Protein AF-A0A6V2Q3E6-F1 (afdb_monomer_lite)

pLDDT: mean 74.75, std 14.66, range [34.16, 95.88]

Foldseek 3Di:
DDDPPPPDPQDDPVLLCVLVCCLQVVLLVQLLVCQLPVVLVVLCVPPNDQLQVLQLVAQPPPVVCNSRDFLSVLSSVLSSLLCNQQPPVQVLCCVPPPDPVPDDLVVSLVSLLVRNQPPSVLVSQLSVLLSVLQSVVQSPPSGHHGDSVCSVVVLCVPPNPCSRDDPVSSVVVSVVCSVVRSVSSSCCVPPVVPPCVSSNSNSVVVCVVVVNDDPDD

Secondary structure (DSSP, 8-state):
---TT--PPPPPHHHHHHHHHHHHHHHHHHHHHHHHHHHHHHHHHHH-HHHHHHHHHHS-S-HHHHHH-TTHHHHHHHHHHHHHIIIIIHHHHHHHHS-GGG-SHHHHHHHHHHIIIIIIHHHHHHHHHHHHHHHHHHHGGG-----HHHHHHHHHHHHGGGGT--HHHHHHHHHHHHHHHHHHHHHHHHTS---HHHHHHHHHHHHHHTT-PPPP-

Sequence (217 aa):
MRRPDESAAPMSPSEQARAAGKVVLAPLLSGCIESSVSNRAEAQRFYGIDKLAAVEAKLGANPVARALGPGFAANASRNFIMASSSFVVTPVLYQRLYPQEKKDAQSLFWFGLGVNIFAGNAIAITQQALWGRALDYAAAGGGRPISYAAVVREGLAAEGSAAFITPTKWVARVLMNAPVQGTLPWFYNEVLPLGEGRVLGAARQISAALGGGPRAV

Radius of gyration: 20.46 Å; chains: 1; bounding box: 50×34×57 Å

Structure (mmCIF, N/CA/C/O backbone):
data_AF-A0A6V2Q3E6-F1
#
_entry.id   AF-A0A6V2Q3E6-F1
#
loop_
_atom_site.group_PDB
_atom_site.id
_atom_site.type_symbol
_atom_site.label_atom_id
_atom_site.label_alt_id
_atom_site.label_comp_id
_atom_site.label_asym_id
_atom_site.label_entity_id
_atom_site.label_seq_id
_atom_site.pdbx_PDB_ins_code
_atom_site.Cartn_x
_atom_site.Cartn_y
_atom_site.Cartn_z
_atom_site.occupancy
_atom_site.B_iso_or_equiv
_atom_site.auth_seq_id
_atom_site.auth_comp_id
_atom_site.auth_asym_id
_atom_site.auth_atom_id
_atom_site.pdbx_PDB_model_num
ATOM 1 N N . MET A 1 1 ? 19.408 -12.100 -24.777 1.00 38.38 1 MET A N 1
ATOM 2 C CA . MET A 1 1 ? 19.207 -10.746 -25.343 1.00 38.38 1 MET A CA 1
ATOM 3 C C . MET A 1 1 ? 18.603 -10.855 -26.741 1.00 38.38 1 MET A C 1
ATOM 5 O O . MET A 1 1 ? 19.296 -11.285 -27.653 1.00 38.38 1 MET A O 1
ATOM 9 N N . ARG A 1 2 ? 17.307 -10.549 -26.917 1.00 35.22 2 ARG A N 1
ATOM 10 C CA . ARG A 1 2 ? 16.690 -10.428 -28.256 1.00 35.22 2 ARG A CA 1
ATOM 11 C C . ARG A 1 2 ? 17.064 -9.074 -28.867 1.00 35.22 2 ARG A C 1
ATOM 13 O O . ARG A 1 2 ? 17.108 -8.085 -28.141 1.00 35.22 2 ARG A O 1
ATOM 20 N N . ARG A 1 3 ? 17.354 -9.047 -30.174 1.00 36.56 3 ARG A N 1
ATOM 21 C CA . ARG A 1 3 ? 17.703 -7.821 -30.914 1.00 36.56 3 ARG A CA 1
ATOM 22 C C . ARG A 1 3 ? 16.528 -6.821 -30.914 1.00 36.56 3 ARG A C 1
ATOM 24 O O . ARG A 1 3 ? 15.386 -7.276 -30.952 1.00 36.56 3 ARG A O 1
ATOM 31 N N . PRO A 1 4 ? 16.776 -5.496 -30.907 1.00 46.41 4 PRO A N 1
ATOM 32 C CA . PRO A 1 4 ? 15.728 -4.472 -30.805 1.00 46.41 4 PRO A CA 1
ATOM 33 C C . PRO A 1 4 ? 14.932 -4.203 -32.096 1.00 46.41 4 PRO A C 1
ATOM 35 O O . PRO A 1 4 ? 13.996 -3.409 -32.047 1.00 46.41 4 PRO A O 1
ATOM 38 N N . ASP A 1 5 ? 15.270 -4.847 -33.217 1.00 43.28 5 ASP A N 1
ATOM 39 C CA . ASP A 1 5 ? 14.808 -4.425 -34.553 1.00 43.28 5 ASP A CA 1
ATOM 40 C C . ASP A 1 5 ? 13.664 -5.257 -35.151 1.00 43.28 5 ASP A C 1
ATOM 42 O O . ASP A 1 5 ? 13.268 -5.028 -36.293 1.00 43.28 5 ASP A O 1
ATOM 46 N N . GLU A 1 6 ? 13.062 -6.183 -34.401 1.00 44.81 6 GLU A N 1
ATOM 47 C CA . GLU A 1 6 ? 11.726 -6.658 -34.776 1.00 44.81 6 GLU A CA 1
ATOM 48 C C . GLU A 1 6 ? 10.721 -5.578 -34.377 1.00 44.81 6 GLU A C 1
ATOM 50 O O . GLU A 1 6 ? 10.259 -5.510 -33.234 1.00 44.81 6 GLU A O 1
ATOM 55 N N . SER A 1 7 ? 10.416 -4.695 -35.330 1.00 46.81 7 SER A N 1
ATOM 56 C CA . SER A 1 7 ? 9.296 -3.766 -35.263 1.00 46.81 7 SER A CA 1
ATOM 57 C C . SER A 1 7 ? 8.011 -4.570 -35.071 1.00 46.81 7 SER A C 1
ATOM 59 O O . SER A 1 7 ? 7.361 -5.011 -36.016 1.00 46.81 7 SER A O 1
ATOM 61 N N . ALA A 1 8 ? 7.665 -4.816 -33.806 1.00 55.44 8 ALA A N 1
ATOM 62 C CA . ALA A 1 8 ? 6.407 -5.436 -33.441 1.00 55.44 8 ALA A CA 1
ATOM 63 C C . ALA A 1 8 ? 5.297 -4.675 -34.169 1.00 55.44 8 ALA A C 1
ATOM 65 O O . ALA A 1 8 ? 5.184 -3.454 -34.017 1.00 55.44 8 ALA A O 1
ATOM 66 N N . ALA A 1 9 ? 4.535 -5.394 -34.999 1.00 60.12 9 ALA A N 1
ATOM 67 C CA . ALA A 1 9 ? 3.431 -4.822 -35.749 1.00 60.12 9 ALA A CA 1
ATOM 68 C C . ALA A 1 9 ? 2.569 -3.963 -34.808 1.00 60.12 9 ALA A C 1
ATOM 70 O O . ALA A 1 9 ? 2.365 -4.348 -33.648 1.00 60.12 9 ALA A O 1
ATOM 71 N N . PRO A 1 10 ? 2.099 -2.786 -35.259 1.00 62.62 10 PRO A N 1
ATOM 72 C CA . PRO A 1 10 ? 1.313 -1.913 -34.411 1.00 62.62 10 PRO A CA 1
ATOM 73 C C . PRO A 1 10 ? 0.102 -2.685 -33.891 1.00 62.62 10 PRO A C 1
ATOM 75 O O . PRO A 1 10 ? -0.709 -3.182 -34.668 1.00 62.62 10 PRO A O 1
ATOM 78 N N . MET A 1 11 ? 0.014 -2.813 -32.566 1.00 67.19 11 MET A N 1
ATOM 79 C CA . MET A 1 11 ? -1.086 -3.521 -31.924 1.00 67.19 11 MET A CA 1
ATOM 80 C C . MET A 1 11 ? -2.430 -2.946 -32.370 1.00 67.19 11 MET A C 1
ATOM 82 O O . MET A 1 11 ? -2.624 -1.726 -32.401 1.00 67.19 11 MET A O 1
ATOM 86 N N . SER A 1 12 ? -3.371 -3.836 -32.651 1.00 80.56 12 SER A N 1
ATOM 87 C CA . SER A 1 12 ? -4.753 -3.477 -32.945 1.00 80.56 12 SER A CA 1
ATOM 88 C C . SER A 1 12 ? -5.397 -2.705 -31.778 1.00 80.56 12 SER A C 1
ATOM 90 O O . SER A 1 12 ? -5.003 -2.884 -30.620 1.00 80.56 12 SER A O 1
ATOM 92 N N . PRO A 1 13 ? -6.445 -1.895 -32.022 1.00 76.06 13 PRO A N 1
ATOM 93 C CA . PRO A 1 13 ? -7.194 -1.221 -30.955 1.00 76.06 13 PRO A CA 1
ATOM 94 C C . PRO A 1 13 ? -7.705 -2.178 -29.865 1.00 76.06 13 PRO A C 1
ATOM 96 O O . PRO A 1 13 ? -7.689 -1.848 -28.680 1.00 76.06 13 PRO A O 1
ATOM 99 N N . SER A 1 14 ? -8.089 -3.403 -30.240 1.00 74.56 14 SER A N 1
ATOM 100 C CA . SER A 1 14 ? -8.477 -4.461 -29.300 1.00 74.56 14 SER A CA 1
ATOM 101 C C . SER A 1 14 ? -7.320 -4.939 -28.421 1.00 74.56 14 SER A C 1
ATOM 103 O O . SER A 1 14 ? -7.509 -5.205 -27.234 1.00 74.56 14 SER A O 1
ATOM 105 N N . GLU A 1 15 ? -6.111 -5.037 -28.971 1.00 71.44 15 GLU A N 1
ATOM 106 C CA . GLU A 1 15 ? -4.916 -5.405 -28.207 1.00 71.44 15 GLU A CA 1
ATOM 107 C C . GLU A 1 15 ? -4.470 -4.272 -27.284 1.00 71.44 15 GLU A C 1
ATOM 109 O O . GLU A 1 15 ? -4.099 -4.537 -26.141 1.00 71.44 15 GLU A O 1
ATOM 114 N N . GLN A 1 16 ? -4.594 -3.018 -27.726 1.00 65.06 16 GLN A N 1
ATOM 115 C CA . GLN A 1 16 ? -4.351 -1.837 -26.897 1.00 65.06 16 GLN A CA 1
ATOM 116 C C . GLN A 1 16 ? -5.325 -1.776 -25.719 1.00 65.06 16 GLN A C 1
ATOM 118 O O . GLN A 1 16 ? -4.889 -1.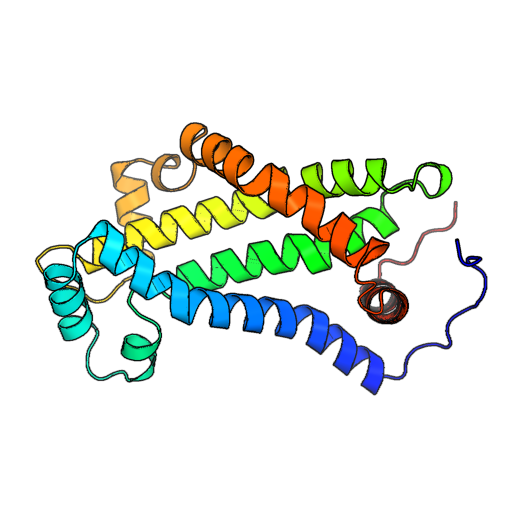661 -24.576 1.00 65.06 16 GLN A O 1
ATOM 123 N N . ALA A 1 17 ? -6.627 -1.939 -25.968 1.00 70.50 17 ALA A N 1
ATOM 124 C CA . ALA A 1 17 ? -7.640 -1.972 -24.916 1.00 70.50 17 ALA A CA 1
ATOM 125 C C . ALA A 1 17 ? -7.396 -3.128 -23.935 1.00 70.50 17 ALA A C 1
ATOM 127 O O . ALA A 1 17 ? -7.467 -2.946 -22.720 1.00 70.50 17 ALA A O 1
ATOM 128 N N . ARG A 1 18 ? -7.028 -4.314 -24.439 1.00 69.38 18 ARG A N 1
ATOM 129 C CA . ARG A 1 18 ? -6.700 -5.474 -23.600 1.00 69.38 18 ARG A CA 1
ATOM 130 C C . ARG A 1 18 ? -5.458 -5.231 -22.750 1.00 69.38 18 ARG A C 1
ATOM 132 O O . ARG A 1 18 ? -5.418 -5.657 -21.598 1.00 69.38 18 ARG A O 1
ATOM 139 N N . ALA A 1 19 ? -4.437 -4.590 -23.299 1.00 69.81 19 ALA A N 1
ATOM 140 C CA . ALA A 1 19 ? -3.200 -4.349 -22.581 1.00 69.81 19 ALA A CA 1
ATOM 141 C C . ALA A 1 19 ? -3.320 -3.188 -21.582 1.00 69.81 19 ALA A C 1
ATOM 143 O O . ALA A 1 19 ? -2.897 -3.349 -20.442 1.00 69.81 19 ALA A O 1
ATOM 144 N N . ALA A 1 20 ? -3.986 -2.088 -21.944 1.00 69.81 20 ALA A N 1
ATOM 145 C CA . ALA A 1 20 ? -4.365 -1.025 -21.011 1.00 69.81 20 ALA A CA 1
ATOM 146 C C . ALA A 1 20 ? -5.253 -1.574 -19.883 1.00 69.81 20 ALA A C 1
ATOM 148 O O . ALA A 1 20 ? -5.011 -1.315 -18.704 1.00 69.81 20 ALA A O 1
ATOM 149 N N . GLY A 1 21 ? -6.216 -2.428 -20.241 1.00 71.69 21 GLY A N 1
ATOM 150 C CA . GLY A 1 21 ? -7.043 -3.165 -19.296 1.00 71.69 21 GLY A CA 1
ATOM 151 C C . GLY A 1 21 ? -6.198 -3.995 -18.336 1.00 71.69 21 GLY A C 1
ATOM 152 O O . GLY A 1 21 ? -6.372 -3.874 -17.135 1.00 71.69 21 GLY A O 1
ATOM 153 N N . LYS A 1 22 ? -5.225 -4.776 -18.817 1.00 71.25 22 LYS A N 1
ATOM 154 C CA . LYS A 1 22 ? -4.318 -5.543 -17.942 1.00 71.25 22 LYS A CA 1
ATOM 155 C C . LYS A 1 22 ? -3.482 -4.653 -17.022 1.00 71.25 22 LYS A C 1
ATOM 157 O O . LYS A 1 22 ? -3.316 -4.999 -15.859 1.00 71.25 22 LYS A O 1
ATOM 162 N N . VAL A 1 23 ? -2.993 -3.521 -17.520 1.00 73.31 23 VAL A N 1
ATOM 163 C CA . VAL A 1 23 ? -2.172 -2.572 -16.753 1.00 73.31 23 VAL A CA 1
ATOM 164 C C . VAL A 1 23 ? -2.940 -1.967 -15.573 1.00 73.31 23 VAL A C 1
ATOM 166 O O . VAL A 1 23 ? -2.344 -1.730 -14.530 1.00 73.31 23 VAL A O 1
ATOM 169 N N . VAL A 1 24 ? -4.251 -1.754 -15.702 1.00 75.06 24 VAL A N 1
ATOM 170 C CA . VAL A 1 24 ? -5.082 -1.181 -14.627 1.00 75.06 24 VAL A CA 1
ATOM 171 C C . VAL A 1 24 ? -5.776 -2.265 -13.802 1.00 75.06 24 VAL A C 1
ATOM 173 O O . VAL A 1 24 ? -5.740 -2.242 -12.573 1.00 75.06 24 VAL A O 1
ATOM 176 N N . LEU A 1 25 ? -6.397 -3.238 -14.468 1.00 78.50 25 LEU A N 1
ATOM 177 C CA . LEU A 1 25 ? -7.202 -4.271 -13.826 1.00 78.50 25 LEU A CA 1
ATOM 178 C C . LEU A 1 25 ? -6.344 -5.271 -13.061 1.00 78.50 25 LEU A C 1
ATOM 180 O O . LEU A 1 25 ? -6.777 -5.706 -12.003 1.00 78.50 25 LEU A O 1
ATOM 184 N N . ALA A 1 26 ? -5.149 -5.641 -13.537 1.00 79.88 26 ALA A N 1
ATOM 185 C CA . ALA A 1 26 ? -4.344 -6.626 -12.814 1.00 79.88 26 ALA A CA 1
ATOM 186 C C . ALA A 1 26 ? -3.865 -6.091 -11.450 1.00 79.88 26 ALA A C 1
ATOM 188 O O . ALA A 1 26 ? -4.110 -6.774 -10.454 1.00 79.88 26 ALA A O 1
ATOM 189 N N . PRO A 1 27 ? -3.294 -4.871 -11.335 1.00 81.94 27 PRO A N 1
ATOM 190 C CA . PRO A 1 27 ? -2.978 -4.296 -10.027 1.00 81.94 27 PRO A CA 1
ATOM 191 C C . PRO A 1 27 ? -4.213 -4.075 -9.152 1.00 81.94 27 PRO A C 1
ATOM 193 O O . PRO A 1 27 ? -4.145 -4.290 -7.945 1.00 81.94 27 PRO A O 1
ATOM 196 N N . LEU A 1 28 ? -5.345 -3.672 -9.743 1.00 84.25 28 LEU A N 1
ATOM 197 C CA . LEU A 1 28 ? -6.589 -3.449 -9.002 1.00 84.25 28 LEU A CA 1
ATOM 198 C C . LEU A 1 28 ? -7.127 -4.750 -8.408 1.00 84.25 28 LEU A C 1
ATOM 200 O O . LEU A 1 28 ? -7.387 -4.818 -7.211 1.00 84.25 28 LEU A O 1
ATOM 204 N N . LEU A 1 29 ? -7.243 -5.795 -9.227 1.00 84.94 29 LEU A N 1
ATOM 205 C CA . LEU A 1 29 ? -7.705 -7.110 -8.794 1.00 84.94 29 LEU A CA 1
ATOM 206 C C . LEU A 1 29 ? -6.741 -7.723 -7.781 1.00 84.94 29 LEU A C 1
ATOM 208 O O . LEU A 1 29 ? -7.195 -8.224 -6.758 1.00 84.94 29 LEU A O 1
ATOM 212 N N . SER A 1 30 ? -5.429 -7.629 -8.019 1.00 83.56 30 SER A N 1
ATOM 213 C CA . SER A 1 30 ? -4.417 -8.078 -7.058 1.00 83.56 30 SER A CA 1
ATOM 214 C C . SER A 1 30 ? -4.582 -7.365 -5.718 1.00 83.56 30 SER A C 1
ATOM 216 O O . SER A 1 30 ? -4.646 -8.022 -4.681 1.00 83.56 30 SER A O 1
ATOM 218 N N . GLY A 1 31 ? -4.721 -6.035 -5.738 1.00 85.12 31 GLY A N 1
ATOM 219 C CA . GLY A 1 31 ? -4.924 -5.238 -4.535 1.00 85.12 31 GLY A CA 1
ATOM 220 C C . GLY A 1 31 ? -6.199 -5.623 -3.792 1.00 85.12 31 GLY A C 1
ATOM 221 O O . GLY A 1 31 ? -6.159 -5.851 -2.588 1.00 85.12 31 GLY A O 1
ATOM 222 N N . CYS A 1 32 ? -7.316 -5.779 -4.503 1.00 87.00 32 CYS A N 1
ATOM 223 C CA . CYS A 1 32 ? -8.589 -6.173 -3.905 1.00 87.00 32 CYS A CA 1
ATOM 224 C C . CYS A 1 32 ? -8.568 -7.596 -3.327 1.00 87.00 32 CYS A C 1
ATOM 226 O O . CYS A 1 32 ? -9.081 -7.799 -2.228 1.00 87.00 32 CYS A O 1
ATOM 228 N N . ILE A 1 33 ? -7.978 -8.570 -4.027 1.00 86.62 33 ILE A N 1
ATOM 229 C CA . ILE A 1 33 ? -7.886 -9.962 -3.557 1.00 86.62 33 ILE A CA 1
ATOM 230 C C . ILE A 1 33 ? -7.018 -10.024 -2.302 1.00 86.62 33 ILE A C 1
ATOM 232 O O . ILE A 1 33 ? -7.466 -10.531 -1.274 1.00 86.62 33 ILE A O 1
ATOM 236 N N . GLU A 1 34 ? -5.818 -9.446 -2.344 1.00 83.56 34 GLU A N 1
ATOM 237 C CA . GLU A 1 34 ? -4.925 -9.414 -1.186 1.00 83.56 34 GLU A CA 1
ATOM 238 C C . GLU A 1 34 ? -5.582 -8.698 -0.001 1.00 83.56 34 GLU A C 1
ATOM 240 O O . GLU A 1 34 ? -5.521 -9.173 1.135 1.00 83.56 34 GLU A O 1
ATOM 245 N N . SER A 1 35 ? -6.266 -7.578 -0.248 1.00 87.12 35 SER A N 1
ATOM 246 C CA . SER A 1 35 ? -6.963 -6.843 0.803 1.00 87.12 35 SER A CA 1
ATOM 247 C C . SER A 1 35 ? -8.176 -7.580 1.355 1.00 87.12 35 SER A C 1
ATOM 249 O O . SER A 1 35 ? -8.458 -7.422 2.535 1.00 87.12 35 SER A O 1
ATOM 251 N N . SER A 1 36 ? -8.862 -8.420 0.577 1.00 84.50 36 SER A N 1
ATOM 252 C CA . SER A 1 36 ? -9.998 -9.201 1.089 1.00 84.50 36 SER A CA 1
ATOM 253 C C . SER A 1 36 ? -9.575 -10.200 2.173 1.00 84.50 36 SER A C 1
ATOM 255 O O . SER A 1 36 ? -10.311 -10.425 3.130 1.00 84.50 36 SER A O 1
ATOM 257 N N . VAL A 1 37 ? -8.355 -10.735 2.066 1.00 80.69 37 VAL A N 1
ATOM 258 C CA . VAL A 1 37 ? -7.792 -11.691 3.029 1.00 80.69 37 VAL A CA 1
ATOM 259 C C . VAL A 1 37 ? -7.056 -10.966 4.159 1.00 80.69 37 VAL A C 1
ATOM 261 O O . VAL A 1 37 ? -7.323 -11.199 5.338 1.00 80.69 37 VAL A O 1
ATOM 264 N N . SER A 1 38 ? -6.139 -10.058 3.812 1.00 82.56 38 SER A N 1
ATOM 265 C CA . SER A 1 38 ? -5.252 -9.402 4.785 1.00 82.56 38 SER A CA 1
ATOM 266 C C . SER A 1 38 ? -5.978 -8.425 5.705 1.00 82.56 38 SER A C 1
ATOM 268 O O . SER A 1 38 ? -5.595 -8.287 6.864 1.00 82.56 38 SER A O 1
ATOM 270 N N . ASN A 1 39 ? -7.037 -7.762 5.226 1.00 84.00 39 ASN A N 1
ATOM 271 C CA . ASN A 1 39 ? -7.683 -6.691 5.979 1.00 84.00 39 ASN A CA 1
ATOM 272 C C . ASN A 1 39 ? -8.320 -7.199 7.278 1.00 84.00 39 ASN A C 1
ATOM 274 O O . ASN A 1 39 ? -8.103 -6.640 8.353 1.00 84.00 39 ASN A O 1
ATOM 278 N N . ARG A 1 40 ? -9.070 -8.300 7.184 1.00 83.06 40 ARG A N 1
ATOM 279 C CA . ARG A 1 40 ? -9.715 -8.919 8.343 1.00 83.06 40 ARG A CA 1
ATOM 280 C C . ARG A 1 40 ? -8.697 -9.563 9.281 1.00 83.06 40 ARG A C 1
ATOM 282 O O . ARG A 1 40 ? -8.804 -9.389 10.491 1.00 83.06 40 ARG A O 1
ATOM 289 N N . ALA A 1 41 ? -7.699 -10.252 8.725 1.00 84.31 41 ALA A N 1
ATOM 290 C CA . ALA A 1 41 ? -6.638 -10.885 9.503 1.00 84.31 41 ALA A CA 1
ATOM 291 C C . ALA A 1 41 ? -5.852 -9.860 10.339 1.00 84.31 41 ALA A C 1
ATOM 293 O O . ALA A 1 41 ? -5.606 -10.082 11.523 1.00 84.31 41 ALA A O 1
ATOM 294 N N . GLU A 1 42 ? -5.510 -8.710 9.758 1.00 82.88 42 GLU A N 1
ATOM 295 C CA . GLU A 1 42 ? -4.803 -7.640 10.466 1.00 82.88 42 GLU A CA 1
ATOM 296 C C . GLU A 1 42 ? -5.691 -6.958 11.510 1.00 82.88 42 GLU A C 1
ATOM 298 O O . GLU A 1 42 ? -5.259 -6.773 12.647 1.00 82.88 42 GLU A O 1
ATOM 303 N N . ALA A 1 43 ? -6.956 -6.666 11.189 1.00 83.75 43 ALA A N 1
ATOM 304 C CA . ALA A 1 43 ? -7.888 -6.120 12.174 1.00 83.75 43 ALA A CA 1
ATOM 305 C C . ALA A 1 43 ? -8.069 -7.071 13.375 1.00 83.75 43 ALA A C 1
ATOM 307 O O . ALA A 1 43 ? -8.039 -6.636 14.527 1.00 83.75 43 ALA A O 1
ATOM 308 N N . GLN A 1 44 ? -8.167 -8.381 13.131 1.00 87.06 44 GLN A N 1
ATOM 309 C CA . GLN A 1 44 ? -8.225 -9.383 14.195 1.00 87.06 44 GLN A CA 1
ATOM 310 C C . GLN A 1 44 ? -6.929 -9.421 15.012 1.00 87.06 44 GLN A C 1
ATOM 312 O O . GLN A 1 44 ? -6.985 -9.481 16.238 1.00 87.06 44 GLN A O 1
ATOM 317 N N . ARG A 1 45 ? -5.764 -9.362 14.357 1.00 86.38 45 ARG A N 1
ATOM 318 C CA . ARG A 1 45 ? -4.457 -9.379 15.027 1.00 86.38 45 ARG A CA 1
ATOM 319 C C . ARG A 1 45 ? -4.263 -8.178 15.955 1.00 86.38 45 ARG A C 1
ATOM 321 O O . ARG A 1 45 ? -3.684 -8.337 17.024 1.00 86.38 45 ARG A O 1
ATOM 328 N N . PHE A 1 46 ? -4.718 -6.991 15.551 1.00 85.81 46 PHE A N 1
ATOM 329 C CA . PHE A 1 46 ? -4.526 -5.758 16.319 1.00 85.81 46 PHE A CA 1
ATOM 330 C C . PHE A 1 46 ? -5.549 -5.557 17.439 1.00 85.81 46 PHE A C 1
ATOM 332 O O . PHE A 1 46 ? -5.175 -5.127 18.529 1.00 85.81 46 PHE A O 1
ATOM 339 N N . TYR A 1 47 ? -6.829 -5.841 17.189 1.00 86.56 47 TYR A N 1
ATOM 340 C CA . TYR A 1 47 ? -7.896 -5.528 18.149 1.00 86.56 47 TYR A CA 1
ATOM 341 C C . TYR A 1 47 ? -8.425 -6.754 18.899 1.00 86.56 47 TYR A C 1
ATOM 343 O O . TYR A 1 47 ? -9.113 -6.593 19.908 1.00 86.56 47 TYR A O 1
ATOM 351 N N . GLY A 1 48 ? -8.098 -7.962 18.442 1.00 88.56 48 GLY A N 1
ATOM 352 C CA . GLY A 1 48 ? -8.694 -9.200 18.929 1.00 88.56 48 GLY A CA 1
ATOM 353 C C . GLY A 1 48 ? -10.058 -9.481 18.296 1.00 88.56 48 GLY A C 1
ATOM 354 O O . GLY A 1 48 ? -10.679 -8.621 17.663 1.00 88.56 48 GLY A O 1
ATOM 355 N N . ILE A 1 49 ? -10.527 -10.717 18.470 1.00 88.25 49 ILE A N 1
ATOM 356 C CA . ILE A 1 49 ? -11.754 -11.210 17.834 1.00 88.25 49 ILE A CA 1
ATOM 357 C C . ILE A 1 49 ? -13.010 -10.487 18.345 1.00 88.25 49 ILE A C 1
ATOM 359 O O . ILE A 1 49 ? -13.870 -10.130 17.543 1.00 88.25 49 ILE A O 1
ATOM 363 N N . ASP A 1 50 ? -13.072 -10.174 19.643 1.00 87.81 50 ASP A N 1
ATOM 364 C CA . ASP A 1 50 ? -14.253 -9.562 20.268 1.00 87.81 50 ASP A CA 1
ATOM 365 C C . ASP A 1 50 ? -14.477 -8.123 19.795 1.00 87.81 50 ASP A C 1
ATOM 367 O O . ASP A 1 50 ? -15.588 -7.735 19.426 1.00 87.81 50 ASP A O 1
ATOM 371 N N . LYS A 1 51 ? -13.406 -7.319 19.743 1.00 85.50 51 LYS A N 1
ATOM 372 C CA . LYS A 1 51 ? -13.492 -5.943 19.235 1.00 85.50 51 LYS A CA 1
ATOM 373 C C . LYS A 1 51 ? -13.788 -5.919 17.742 1.00 85.50 51 LYS A C 1
ATOM 375 O O . LYS A 1 51 ? -14.581 -5.088 17.307 1.00 85.50 51 LYS A O 1
ATOM 380 N N . LEU A 1 52 ? -13.191 -6.823 16.963 1.00 86.25 52 LEU A N 1
ATOM 381 C CA . LEU A 1 52 ? -13.501 -6.930 15.540 1.00 86.25 52 LEU A CA 1
ATOM 382 C C . LEU A 1 52 ? -14.977 -7.286 15.323 1.00 86.25 52 LEU A C 1
ATOM 384 O O . LEU A 1 52 ? -15.628 -6.649 14.502 1.00 86.25 52 LEU A O 1
ATOM 388 N N . ALA A 1 53 ? -15.527 -8.228 16.092 1.00 85.88 53 ALA A N 1
ATOM 389 C CA . ALA A 1 53 ? -16.942 -8.579 16.019 1.00 85.88 53 ALA A CA 1
ATOM 390 C C . ALA A 1 53 ? -17.851 -7.376 16.336 1.00 85.88 53 ALA A C 1
ATOM 392 O O . ALA A 1 53 ? -18.843 -7.151 15.642 1.00 85.88 53 ALA A O 1
ATOM 393 N N . ALA A 1 54 ? -17.486 -6.559 17.330 1.00 85.06 54 ALA A N 1
ATOM 394 C CA . ALA A 1 54 ? -18.215 -5.337 17.666 1.00 85.06 54 ALA A CA 1
ATOM 395 C C . ALA A 1 54 ? -18.174 -4.298 16.526 1.00 85.06 54 ALA A C 1
ATOM 397 O O . ALA A 1 54 ? -19.202 -3.716 16.172 1.00 85.06 54 ALA A O 1
ATOM 398 N N . VAL A 1 55 ? -17.013 -4.121 15.885 1.00 84.31 55 VAL A N 1
ATOM 399 C CA . VAL A 1 55 ? -16.862 -3.274 14.689 1.00 84.31 55 VAL A CA 1
ATOM 400 C C . VAL A 1 55 ? -17.704 -3.810 13.528 1.00 84.31 55 VAL A C 1
ATOM 402 O O . VAL A 1 55 ? -18.462 -3.058 12.916 1.00 84.31 55 VAL A O 1
ATOM 405 N N . GLU A 1 56 ? -17.625 -5.109 13.240 1.00 84.50 56 GLU A N 1
ATOM 406 C CA . GLU A 1 56 ? -18.365 -5.759 12.153 1.00 84.50 56 GLU A CA 1
ATOM 407 C C . GLU A 1 56 ? -19.883 -5.676 12.345 1.00 84.50 56 GLU A C 1
ATOM 409 O O . GLU A 1 56 ? -20.609 -5.467 11.374 1.00 84.50 56 GLU A O 1
ATOM 414 N N . ALA A 1 57 ? -20.372 -5.768 13.585 1.00 83.25 57 ALA A N 1
ATOM 415 C CA . ALA A 1 57 ? -21.786 -5.579 13.903 1.00 83.25 57 ALA A CA 1
ATOM 416 C C . ALA A 1 57 ? -22.277 -4.153 13.582 1.00 83.25 57 ALA A C 1
ATOM 418 O O . ALA A 1 57 ? -23.443 -3.958 13.237 1.00 83.25 57 ALA A O 1
ATOM 419 N N . LYS A 1 58 ? -21.390 -3.153 13.666 1.00 80.38 58 LYS A N 1
ATOM 420 C CA . LYS A 1 58 ? -21.699 -1.729 13.447 1.00 80.38 58 LYS A CA 1
ATOM 421 C C . LYS A 1 58 ? -21.509 -1.269 12.000 1.00 80.38 58 LYS A C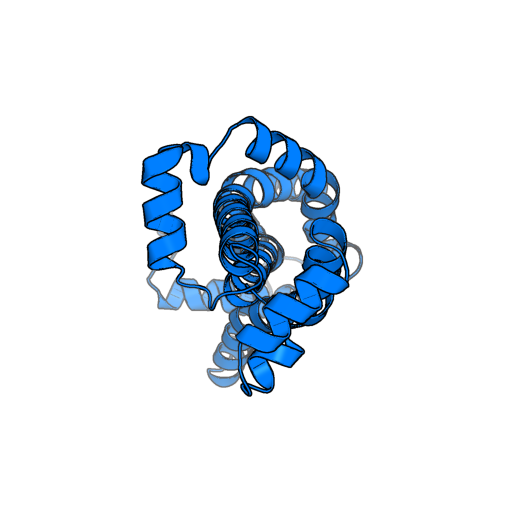 1
ATOM 423 O O . LYS A 1 58 ? -22.079 -0.250 11.622 1.00 80.38 58 LYS A O 1
ATOM 428 N N . LEU A 1 59 ? -20.773 -2.021 11.177 1.00 71.75 59 LEU A N 1
ATOM 429 C CA . LEU A 1 59 ? -20.651 -1.786 9.727 1.00 71.75 59 LEU A CA 1
ATOM 430 C C . LEU A 1 59 ? -21.963 -2.036 8.955 1.00 71.75 59 LEU A C 1
ATOM 432 O O . LEU A 1 59 ? -22.066 -1.692 7.776 1.00 71.75 59 LEU A O 1
ATOM 436 N N . GLY A 1 60 ? -22.980 -2.584 9.623 1.00 63.16 60 GLY A N 1
ATOM 437 C CA . GLY A 1 60 ? -24.319 -2.779 9.079 1.00 63.16 60 GLY A CA 1
ATOM 438 C C . GLY A 1 60 ? -24.446 -4.007 8.174 1.00 63.16 60 GLY A C 1
ATOM 439 O O . GLY A 1 60 ? -23.530 -4.815 8.021 1.00 63.16 60 GLY A O 1
ATOM 440 N N . ALA A 1 61 ? -25.620 -4.153 7.558 1.00 55.09 61 ALA A N 1
ATOM 441 C CA . ALA A 1 61 ? -25.984 -5.303 6.729 1.00 55.09 61 ALA A CA 1
ATOM 442 C C . ALA A 1 61 ? -25.335 -5.317 5.331 1.00 55.09 61 ALA A C 1
ATOM 444 O O . ALA A 1 61 ? -25.721 -6.146 4.515 1.00 55.09 61 ALA A O 1
ATOM 445 N N . ASN A 1 62 ? -24.377 -4.429 5.029 1.00 70.06 62 ASN A N 1
ATOM 446 C CA . ASN A 1 62 ? -23.712 -4.409 3.726 1.00 70.06 62 ASN A CA 1
ATOM 447 C C . ASN A 1 62 ? -22.851 -5.683 3.571 1.00 70.06 62 ASN A C 1
ATOM 449 O O . ASN A 1 62 ? -21.790 -5.776 4.199 1.00 70.06 62 ASN A O 1
ATOM 453 N N . PRO A 1 63 ? -23.265 -6.664 2.742 1.00 71.06 63 PRO A N 1
ATOM 454 C CA . PRO A 1 63 ? -22.586 -7.956 2.652 1.00 71.06 63 PRO A CA 1
ATOM 455 C C . PRO A 1 63 ? -21.154 -7.806 2.136 1.00 71.06 63 PRO A C 1
ATOM 457 O O . PRO A 1 63 ? -20.261 -8.538 2.552 1.00 71.06 63 PRO A O 1
ATOM 460 N N . VAL A 1 64 ? -20.923 -6.801 1.286 1.00 71.38 64 VAL A N 1
ATOM 461 C CA . VAL A 1 64 ? -19.607 -6.475 0.734 1.00 71.38 64 VAL A CA 1
ATOM 462 C C . VAL A 1 64 ? -18.692 -5.930 1.828 1.00 71.38 64 VAL A C 1
ATOM 464 O O . VAL A 1 64 ? -17.560 -6.381 1.961 1.00 71.38 64 VAL A O 1
ATOM 467 N N . ALA A 1 65 ? -19.183 -5.022 2.676 1.00 70.12 65 ALA A N 1
ATOM 468 C CA . ALA A 1 65 ? -18.394 -4.496 3.791 1.00 70.12 65 ALA A CA 1
ATOM 469 C C . ALA A 1 65 ? -18.046 -5.582 4.827 1.00 70.12 65 ALA A C 1
ATOM 471 O O . ALA A 1 65 ? -16.949 -5.567 5.380 1.00 70.12 65 ALA A O 1
ATOM 472 N N . ARG A 1 66 ? -18.941 -6.556 5.055 1.00 72.75 66 ARG A N 1
ATOM 473 C CA . ARG A 1 66 ? -18.671 -7.704 5.943 1.00 72.75 66 ARG A CA 1
ATOM 474 C C . ARG A 1 66 ? -17.684 -8.702 5.338 1.00 72.75 66 ARG A C 1
ATOM 476 O O . ARG A 1 66 ? -16.855 -9.236 6.065 1.00 72.75 66 ARG A O 1
ATOM 483 N N . ALA A 1 67 ? -17.757 -8.946 4.030 1.00 77.69 67 ALA A N 1
ATOM 484 C CA . ALA A 1 67 ? -16.831 -9.842 3.340 1.00 77.69 67 ALA A CA 1
ATOM 485 C C . ALA A 1 67 ? -15.411 -9.262 3.266 1.00 77.69 67 ALA A C 1
ATOM 487 O O . ALA A 1 67 ? -14.436 -9.991 3.409 1.00 77.69 67 ALA A O 1
ATOM 488 N N . LEU A 1 68 ? -15.300 -7.949 3.060 1.00 82.69 68 LEU A N 1
ATOM 489 C CA . LEU A 1 68 ? -14.024 -7.268 2.848 1.00 82.69 68 LEU A CA 1
ATOM 490 C C . LEU A 1 68 ? -13.403 -6.705 4.138 1.00 82.69 68 LEU A C 1
ATOM 492 O O . LEU A 1 68 ? -12.210 -6.399 4.167 1.00 82.69 68 LEU A O 1
ATOM 496 N N . GLY A 1 69 ? -14.192 -6.580 5.207 1.00 79.12 69 GLY A N 1
ATOM 497 C CA . GLY A 1 69 ? -13.770 -6.078 6.514 1.00 79.12 69 GLY A CA 1
ATOM 498 C C . GLY A 1 69 ? -13.669 -4.543 6.612 1.00 79.12 69 GLY A C 1
ATOM 499 O O . GLY A 1 69 ? -13.731 -3.827 5.604 1.00 79.12 69 GLY A O 1
ATOM 500 N N . PRO A 1 70 ? -13.491 -4.003 7.834 1.00 82.94 70 PRO A N 1
ATOM 501 C CA . PRO A 1 70 ? -13.366 -2.563 8.071 1.00 82.94 70 PRO A CA 1
ATOM 502 C C . PRO A 1 70 ? -12.136 -1.982 7.372 1.00 82.94 70 PRO A C 1
ATOM 504 O O . PRO A 1 70 ? -11.069 -2.577 7.389 1.00 82.94 70 PRO A O 1
ATOM 507 N N . GLY A 1 71 ? -12.250 -0.800 6.770 1.00 83.94 71 GLY A N 1
ATOM 508 C CA . GLY A 1 71 ? -11.090 -0.092 6.216 1.00 83.94 71 GLY A CA 1
ATOM 509 C C . GLY A 1 71 ? -10.545 -0.660 4.900 1.00 83.94 71 GLY A C 1
ATOM 510 O O . GLY A 1 71 ? -9.493 -0.201 4.450 1.00 83.94 71 GLY A O 1
ATOM 511 N N . PHE A 1 72 ? -11.269 -1.590 4.259 1.00 88.31 72 PHE A N 1
ATOM 512 C CA . PHE A 1 72 ? -10.859 -2.253 3.016 1.00 88.31 72 PHE A CA 1
ATOM 513 C C . PHE A 1 72 ? -10.383 -1.279 1.939 1.00 88.31 72 PHE A C 1
ATOM 515 O O . PHE A 1 72 ? -9.366 -1.536 1.311 1.00 88.31 72 PHE A O 1
ATOM 522 N N . ALA A 1 73 ? -11.073 -0.153 1.740 1.00 87.12 73 ALA A N 1
ATOM 523 C CA . ALA A 1 73 ? -10.735 0.793 0.678 1.00 87.12 73 ALA A CA 1
ATOM 524 C C . ALA A 1 73 ? -9.303 1.345 0.808 1.00 87.12 73 ALA A C 1
ATOM 526 O O . ALA A 1 73 ? -8.594 1.428 -0.190 1.00 87.12 73 ALA A O 1
ATOM 527 N N . ALA A 1 74 ? -8.861 1.666 2.028 1.00 87.50 74 ALA A N 1
ATOM 528 C CA . ALA A 1 74 ? -7.505 2.161 2.276 1.00 87.50 74 ALA A CA 1
ATOM 529 C C . ALA A 1 74 ? -6.440 1.052 2.189 1.00 87.50 74 ALA A C 1
ATOM 531 O O . ALA A 1 74 ? -5.314 1.303 1.764 1.00 87.50 74 ALA A O 1
ATOM 532 N N . ASN A 1 75 ? -6.787 -0.188 2.549 1.00 89.50 75 ASN A N 1
ATOM 533 C CA . ASN A 1 75 ? -5.885 -1.323 2.343 1.00 89.50 75 ASN A CA 1
ATOM 534 C C . ASN A 1 75 ? -5.752 -1.667 0.845 1.00 89.50 75 ASN A C 1
ATOM 536 O O . ASN A 1 75 ? -4.649 -1.839 0.330 1.00 89.50 75 ASN A O 1
ATOM 540 N N . ALA A 1 76 ? -6.873 -1.693 0.122 1.00 89.88 76 ALA A N 1
ATOM 541 C CA . ALA A 1 76 ? -6.916 -1.984 -1.306 1.00 89.88 76 ALA A CA 1
ATOM 542 C C . ALA A 1 76 ? -6.204 -0.901 -2.119 1.00 89.88 76 ALA A C 1
ATOM 544 O O . ALA A 1 76 ? -5.457 -1.231 -3.036 1.00 89.88 76 ALA A O 1
ATOM 545 N N . SER A 1 77 ? -6.364 0.380 -1.760 1.00 89.62 77 SER A N 1
ATOM 546 C CA . SER A 1 77 ? -5.631 1.479 -2.400 1.00 89.62 77 SER A CA 1
ATOM 547 C C . SER A 1 77 ? -4.123 1.349 -2.184 1.00 89.62 77 SER A C 1
ATOM 549 O O . SER A 1 77 ? -3.357 1.494 -3.137 1.00 89.62 77 SER A O 1
ATOM 551 N N . ARG A 1 78 ? -3.681 1.012 -0.964 1.00 88.56 78 ARG A N 1
ATOM 552 C CA . ARG A 1 78 ? -2.273 0.731 -0.664 1.00 88.56 78 ARG A CA 1
ATOM 553 C C . ARG A 1 78 ? -1.741 -0.395 -1.551 1.00 88.56 78 ARG A C 1
ATOM 555 O O . ARG A 1 78 ? -0.728 -0.199 -2.220 1.00 88.56 78 ARG A O 1
ATOM 562 N N . ASN A 1 79 ? -2.405 -1.549 -1.575 1.00 88.19 79 ASN A N 1
ATOM 563 C CA . ASN A 1 79 ? -1.937 -2.705 -2.341 1.00 88.19 79 ASN A CA 1
ATOM 564 C C . ASN A 1 79 ? -1.985 -2.443 -3.854 1.00 88.19 79 ASN A C 1
ATOM 566 O O . ASN A 1 79 ? -1.062 -2.822 -4.572 1.00 88.19 79 ASN A O 1
ATOM 570 N N . PHE A 1 80 ? -2.989 -1.707 -4.337 1.00 89.44 80 PHE A N 1
ATOM 571 C CA . PHE A 1 80 ? -3.050 -1.238 -5.720 1.00 89.44 80 PHE A CA 1
ATOM 572 C C . PHE A 1 80 ? -1.846 -0.366 -6.087 1.00 89.44 80 PHE A C 1
ATOM 574 O O . PHE A 1 80 ? -1.232 -0.584 -7.130 1.00 89.44 80 PHE A O 1
ATOM 581 N N . ILE A 1 81 ? -1.484 0.602 -5.239 1.00 87.94 81 ILE A N 1
ATOM 582 C CA . ILE A 1 81 ? -0.332 1.487 -5.466 1.00 87.94 81 ILE A CA 1
ATOM 583 C C . ILE A 1 81 ? 0.962 0.676 -5.505 1.00 87.94 81 ILE A C 1
ATOM 585 O O . ILE A 1 81 ? 1.776 0.877 -6.400 1.00 87.94 81 ILE A O 1
ATOM 589 N N . MET A 1 82 ? 1.118 -0.275 -4.586 1.00 83.06 82 MET A N 1
ATOM 590 C CA . MET A 1 82 ? 2.288 -1.153 -4.498 1.00 83.06 82 MET A CA 1
ATOM 591 C C . MET A 1 82 ? 2.428 -2.066 -5.720 1.00 83.06 82 MET A C 1
ATOM 593 O O . MET A 1 82 ? 3.515 -2.200 -6.287 1.00 83.06 82 MET A O 1
ATOM 597 N N . ALA A 1 83 ? 1.325 -2.679 -6.153 1.00 82.88 83 ALA A N 1
ATOM 598 C CA . ALA A 1 83 ? 1.294 -3.510 -7.347 1.00 82.88 83 ALA A CA 1
ATOM 599 C C . ALA A 1 83 ? 1.545 -2.666 -8.607 1.00 82.88 83 ALA A C 1
ATOM 601 O O . ALA A 1 83 ? 2.341 -3.047 -9.462 1.00 82.88 83 ALA A O 1
ATOM 602 N N . SER A 1 84 ? 0.932 -1.484 -8.697 1.00 84.31 84 SER A N 1
ATOM 603 C CA . SER A 1 84 ? 1.112 -0.567 -9.826 1.00 84.31 84 SER A CA 1
ATOM 604 C C . SER A 1 84 ? 2.545 -0.052 -9.911 1.00 84.31 84 SER A C 1
ATOM 606 O O . SER A 1 84 ? 3.125 -0.042 -10.996 1.00 84.31 84 SER A O 1
ATOM 608 N N . SER A 1 85 ? 3.154 0.335 -8.787 1.00 82.81 85 SER A N 1
ATOM 609 C CA . SER A 1 85 ? 4.544 0.788 -8.785 1.00 82.81 85 SER A CA 1
ATOM 610 C C . SER A 1 85 ? 5.473 -0.332 -9.249 1.00 82.81 85 SER A C 1
ATOM 612 O O . SER A 1 85 ? 6.296 -0.112 -10.135 1.00 82.81 85 SER A O 1
ATOM 614 N N . SER A 1 86 ? 5.268 -1.545 -8.727 1.00 77.38 86 SER A N 1
ATOM 615 C CA . SER A 1 86 ? 6.162 -2.687 -8.949 1.00 77.38 86 SER A CA 1
ATOM 616 C C . SER A 1 86 ? 6.056 -3.288 -10.345 1.00 77.38 86 SER A C 1
ATOM 618 O O . SER A 1 86 ? 7.081 -3.604 -10.944 1.00 77.38 86 SER A O 1
ATOM 620 N N . PHE A 1 87 ? 4.838 -3.432 -10.870 1.00 76.75 87 PHE A N 1
ATOM 621 C CA . PHE A 1 87 ? 4.585 -4.169 -12.112 1.00 76.75 87 PHE A CA 1
ATOM 622 C C . PHE A 1 87 ? 4.311 -3.284 -13.323 1.00 76.75 87 PHE A C 1
ATOM 624 O O . PHE A 1 87 ? 4.374 -3.766 -14.451 1.00 76.75 87 PHE A O 1
ATOM 631 N N . VAL A 1 88 ? 4.015 -2.000 -13.116 1.00 79.25 88 VAL A N 1
ATOM 632 C CA . VAL A 1 88 ? 3.709 -1.074 -14.212 1.00 79.25 88 VAL A CA 1
ATOM 633 C C . VAL A 1 88 ? 4.729 0.049 -14.255 1.00 79.25 88 VAL A C 1
ATOM 635 O O . VAL A 1 88 ? 5.474 0.167 -15.224 1.00 79.25 88 VAL A O 1
ATOM 638 N N . VAL A 1 89 ? 4.784 0.875 -13.210 1.00 81.69 89 VAL A N 1
ATOM 639 C CA . VAL A 1 89 ? 5.562 2.120 -13.234 1.00 81.69 89 VAL A CA 1
ATOM 640 C C . VAL A 1 89 ? 7.053 1.823 -13.332 1.00 81.69 89 VAL A C 1
ATOM 642 O O . VAL A 1 89 ? 7.712 2.337 -14.230 1.00 81.69 89 VAL A O 1
ATOM 645 N N . THR A 1 90 ? 7.582 0.966 -12.461 1.00 80.00 90 THR A N 1
ATOM 646 C CA . THR A 1 90 ? 9.008 0.633 -12.422 1.00 80.00 90 THR A CA 1
ATOM 647 C C . THR A 1 90 ? 9.513 0.061 -13.748 1.00 80.00 90 THR A C 1
ATOM 649 O O . THR A 1 90 ? 10.449 0.644 -14.298 1.00 80.00 90 THR A O 1
ATOM 652 N N . PRO A 1 91 ? 8.900 -0.989 -14.334 1.00 74.31 91 PRO A N 1
ATOM 653 C CA . PRO A 1 91 ? 9.329 -1.490 -15.637 1.00 74.31 91 PRO A CA 1
ATOM 654 C C . PRO A 1 91 ? 9.238 -0.428 -16.739 1.00 74.31 91 PRO A C 1
ATOM 656 O O . PRO A 1 91 ? 10.179 -0.258 -17.511 1.00 74.31 91 PRO A O 1
ATOM 659 N N . VAL A 1 92 ? 8.147 0.347 -16.795 1.00 78.31 92 VAL A N 1
ATOM 660 C CA . VAL A 1 92 ? 7.967 1.387 -17.823 1.00 78.31 92 VAL A CA 1
ATOM 661 C C . VAL A 1 92 ? 9.022 2.487 -17.705 1.00 78.31 92 VAL A C 1
ATOM 663 O O . VAL A 1 92 ? 9.607 2.883 -18.717 1.00 78.31 92 VAL A O 1
ATOM 666 N N . LEU A 1 93 ? 9.298 2.967 -16.491 1.00 81.12 93 LEU A N 1
ATOM 667 C CA . LEU A 1 93 ? 10.316 3.987 -16.256 1.00 81.12 93 LEU A CA 1
ATOM 668 C C . LEU A 1 93 ? 11.723 3.447 -16.520 1.00 81.12 93 LEU A C 1
ATOM 670 O O . LEU A 1 93 ? 12.503 4.132 -17.176 1.00 81.12 93 LEU A O 1
ATOM 674 N N . TYR A 1 94 ? 12.030 2.217 -16.098 1.00 80.31 94 TYR A N 1
ATOM 675 C CA . TYR A 1 94 ? 13.326 1.586 -16.366 1.00 80.31 94 TYR A CA 1
ATOM 676 C C . TYR A 1 94 ? 13.580 1.490 -17.867 1.00 80.31 94 TYR A C 1
ATOM 678 O O . TYR A 1 94 ? 14.666 1.784 -18.364 1.00 80.31 94 TYR A O 1
ATOM 686 N N . GLN A 1 95 ? 12.548 1.144 -18.634 1.00 74.88 95 GLN A N 1
ATOM 687 C CA . GLN A 1 95 ? 12.697 1.046 -20.074 1.00 74.88 95 GLN A CA 1
ATOM 688 C C . GLN A 1 95 ? 12.921 2.380 -20.768 1.00 74.88 95 GLN A C 1
ATOM 690 O O . GLN A 1 95 ? 13.709 2.415 -21.715 1.00 74.88 95 GLN A O 1
ATOM 695 N N . ARG A 1 96 ? 12.237 3.438 -20.326 1.00 77.38 96 ARG A N 1
ATOM 696 C CA . ARG A 1 96 ? 12.292 4.752 -20.977 1.00 77.38 96 ARG A CA 1
ATOM 697 C C . ARG A 1 96 ? 13.457 5.614 -20.547 1.00 77.38 96 ARG A C 1
ATOM 699 O O . ARG A 1 96 ? 13.978 6.352 -21.371 1.00 77.38 96 ARG A O 1
ATOM 706 N N . LEU A 1 97 ? 13.789 5.574 -19.264 1.00 80.06 97 LEU A N 1
ATOM 707 C CA . LEU A 1 97 ? 14.709 6.527 -18.656 1.00 80.06 97 LEU A CA 1
ATOM 708 C C . LEU A 1 97 ? 16.092 5.924 -18.421 1.00 80.06 97 LEU A C 1
ATOM 710 O O . LEU A 1 97 ? 17.059 6.674 -18.336 1.00 80.06 97 LEU A O 1
ATOM 714 N N . TYR A 1 98 ? 16.205 4.595 -18.306 1.00 80.31 98 TYR A N 1
ATOM 715 C CA . TYR A 1 98 ? 17.496 3.968 -18.044 1.00 80.31 98 TYR A CA 1
ATOM 716 C C . TYR A 1 98 ? 18.291 3.759 -19.346 1.00 80.31 98 TYR A C 1
ATOM 718 O O . TYR A 1 98 ? 17.729 3.205 -20.302 1.00 80.31 98 TYR A O 1
ATOM 726 N N . PRO A 1 99 ? 19.577 4.161 -19.402 1.00 83.38 99 PRO A N 1
ATOM 727 C CA . PRO A 1 99 ? 20.403 4.010 -20.600 1.00 83.38 99 PRO A CA 1
ATOM 728 C C . PRO A 1 99 ? 20.528 2.542 -21.019 1.00 83.38 99 PRO A C 1
ATOM 730 O O . PRO A 1 99 ? 20.791 1.682 -20.177 1.00 83.38 99 PRO A O 1
ATOM 733 N N . GLN A 1 100 ? 20.303 2.244 -22.304 1.00 77.81 100 GLN A N 1
ATOM 734 C CA . GLN A 1 100 ? 20.189 0.866 -22.810 1.00 77.81 100 GLN A CA 1
ATOM 735 C C . GLN A 1 100 ? 21.484 0.074 -22.620 1.00 77.81 100 GLN A C 1
ATOM 737 O O . GLN A 1 100 ? 21.445 -1.100 -22.271 1.00 77.81 100 GLN A O 1
ATOM 742 N N . GLU A 1 101 ? 22.622 0.736 -22.793 1.00 84.00 101 GLU A N 1
ATOM 743 C CA . GLU A 1 101 ? 23.963 0.177 -22.655 1.00 84.00 101 GLU A CA 1
ATOM 744 C C . GLU A 1 101 ? 24.328 -0.199 -21.211 1.00 84.00 101 GLU A C 1
ATOM 746 O O . GLU A 1 101 ? 25.301 -0.914 -20.993 1.00 84.00 101 GLU A O 1
ATOM 751 N N . LYS A 1 102 ? 23.537 0.250 -20.228 1.00 82.06 102 LYS A N 1
ATOM 752 C CA . LYS A 1 102 ? 23.725 -0.038 -18.796 1.00 82.06 102 LYS A CA 1
ATOM 753 C C . LYS A 1 102 ? 22.661 -0.985 -18.236 1.00 82.06 102 LYS A C 1
ATOM 755 O O . LYS A 1 102 ? 22.580 -1.170 -17.020 1.00 82.06 102 LYS A O 1
ATOM 760 N N . LYS A 1 103 ? 21.790 -1.535 -19.088 1.00 81.44 103 LYS A N 1
ATOM 761 C CA . LYS A 1 103 ? 20.719 -2.427 -18.641 1.00 81.44 103 LYS A CA 1
ATOM 762 C C . LYS A 1 103 ? 21.246 -3.828 -18.396 1.00 81.44 103 LYS A C 1
ATOM 764 O O . LYS A 1 103 ? 21.697 -4.505 -19.315 1.00 81.44 103 LYS A O 1
ATOM 769 N N . ASP A 1 104 ? 21.113 -4.262 -17.158 1.00 79.75 104 ASP A N 1
ATOM 770 C CA . ASP A 1 104 ? 21.383 -5.613 -16.708 1.00 79.75 104 ASP A CA 1
ATOM 771 C C . ASP A 1 104 ? 20.486 -5.929 -15.499 1.00 79.75 104 ASP A C 1
ATOM 773 O O . ASP A 1 104 ? 19.725 -5.086 -15.008 1.00 79.75 104 ASP A O 1
ATOM 777 N N . ALA A 1 105 ? 20.561 -7.168 -15.021 1.00 73.12 105 ALA A N 1
ATOM 778 C CA . ALA A 1 105 ? 19.785 -7.629 -13.877 1.00 73.12 105 ALA A CA 1
ATOM 779 C C . ALA A 1 105 ? 20.039 -6.798 -12.603 1.00 73.12 105 ALA A C 1
ATOM 781 O O . ALA A 1 105 ? 19.118 -6.565 -11.817 1.00 73.12 105 ALA A O 1
ATOM 782 N N . GLN A 1 106 ? 21.272 -6.329 -12.399 1.00 78.94 106 GLN A N 1
ATOM 783 C CA . GLN A 1 106 ? 21.665 -5.565 -11.221 1.00 78.94 106 GLN A CA 1
ATOM 784 C C . GLN A 1 106 ? 21.142 -4.126 -11.298 1.00 78.94 106 GLN A C 1
ATOM 786 O O . GLN A 1 106 ? 20.643 -3.595 -10.305 1.00 78.94 106 GLN A O 1
ATOM 791 N N . SER A 1 107 ? 21.191 -3.492 -12.465 1.00 80.81 107 SER A N 1
ATOM 792 C CA . SER A 1 107 ? 20.657 -2.151 -12.663 1.00 80.81 107 SER A CA 1
ATOM 793 C C . SER A 1 107 ? 19.132 -2.135 -12.625 1.00 80.81 107 SER A C 1
ATOM 795 O O . SER A 1 107 ? 18.566 -1.197 -12.066 1.00 80.81 107 SER A O 1
ATOM 797 N N . LEU A 1 108 ? 18.459 -3.189 -13.103 1.00 75.56 108 LEU A N 1
ATOM 798 C CA . LEU A 1 108 ? 17.017 -3.372 -12.906 1.00 75.56 108 LEU A CA 1
ATOM 799 C C . LEU A 1 108 ? 16.668 -3.522 -11.421 1.00 75.56 108 LEU A C 1
ATOM 801 O O . LEU A 1 108 ? 15.717 -2.893 -10.958 1.00 75.56 108 LEU A O 1
ATOM 805 N N . PHE A 1 109 ? 17.447 -4.305 -10.667 1.00 77.25 109 PHE A N 1
ATOM 806 C CA . PHE A 1 109 ? 17.270 -4.438 -9.222 1.00 77.25 109 PHE A CA 1
ATOM 807 C C . PHE A 1 109 ? 17.386 -3.080 -8.522 1.00 77.25 109 PHE A C 1
ATOM 809 O O . PHE A 1 109 ? 16.457 -2.683 -7.826 1.00 77.25 109 PHE A O 1
ATOM 816 N N . TRP A 1 110 ? 18.473 -2.331 -8.736 1.00 80.00 110 TRP A N 1
ATOM 817 C CA . TRP A 1 110 ? 18.687 -1.042 -8.064 1.00 80.00 110 TRP A CA 1
ATOM 818 C C . TRP A 1 110 ? 17.718 0.045 -8.526 1.00 80.00 110 TRP A C 1
ATOM 820 O O . TRP A 1 110 ? 17.281 0.862 -7.716 1.00 80.00 110 TRP A O 1
ATOM 830 N N . PHE A 1 111 ? 17.338 0.051 -9.804 1.00 83.12 111 PHE A N 1
ATOM 831 C CA . PHE A 1 111 ? 16.323 0.969 -10.308 1.00 83.12 111 PHE A CA 1
ATOM 832 C C . PHE A 1 111 ? 14.945 0.646 -9.733 1.00 83.12 111 PHE A C 1
ATOM 834 O O . PHE A 1 111 ? 14.235 1.545 -9.286 1.00 83.12 111 PHE A O 1
ATOM 841 N N . GLY A 1 112 ? 14.580 -0.637 -9.704 1.00 75.06 112 GLY A N 1
ATOM 842 C CA . GLY A 1 112 ? 13.342 -1.096 -9.093 1.00 75.06 112 GLY A CA 1
ATOM 843 C C . GLY A 1 112 ? 13.307 -0.816 -7.602 1.00 75.06 112 GLY A C 1
ATOM 844 O O . GLY A 1 112 ? 12.296 -0.325 -7.109 1.00 75.06 112 GLY A O 1
ATOM 845 N N . LEU A 1 113 ? 14.431 -1.005 -6.911 1.00 76.81 113 LEU A N 1
ATOM 846 C CA . LEU A 1 113 ? 14.618 -0.569 -5.538 1.00 76.81 113 LEU A CA 1
ATOM 847 C C . LEU A 1 113 ? 14.349 0.938 -5.430 1.00 76.81 113 LEU A C 1
ATOM 849 O O . LEU A 1 113 ? 13.484 1.342 -4.672 1.00 76.81 113 LEU A O 1
ATOM 853 N N . GLY A 1 114 ? 14.991 1.774 -6.246 1.00 77.06 114 GLY A N 1
ATOM 854 C CA . GLY A 1 114 ? 14.785 3.225 -6.250 1.00 77.06 114 GLY A CA 1
ATOM 855 C 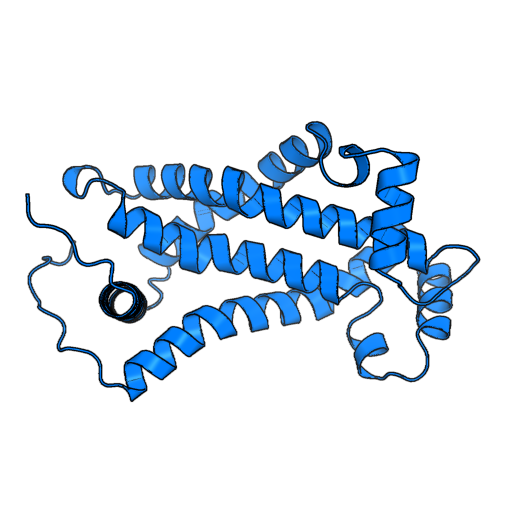C . GLY A 1 114 ? 13.321 3.643 -6.454 1.00 77.06 114 GLY A C 1
ATOM 856 O O . GLY A 1 114 ? 12.748 4.362 -5.636 1.00 77.06 114 GLY A O 1
ATOM 857 N N . VAL A 1 115 ? 12.682 3.176 -7.525 1.00 78.31 115 VAL A N 1
ATOM 858 C CA . VAL A 1 115 ? 11.325 3.609 -7.893 1.00 78.31 115 VAL A CA 1
ATOM 859 C C . VAL A 1 115 ? 10.259 3.002 -6.975 1.00 78.31 115 VAL A C 1
ATOM 861 O O . VAL A 1 115 ? 9.396 3.733 -6.478 1.00 78.31 115 VAL A O 1
ATOM 864 N N . ASN A 1 116 ? 10.321 1.697 -6.688 1.00 73.38 116 ASN A N 1
ATOM 865 C CA . ASN A 1 116 ? 9.346 1.047 -5.806 1.00 73.38 116 ASN A CA 1
ATOM 866 C C . ASN A 1 116 ? 9.495 1.518 -4.364 1.00 73.38 116 ASN A C 1
ATOM 868 O O . ASN A 1 116 ? 8.489 1.810 -3.713 1.00 73.38 116 ASN A O 1
ATOM 872 N N . ILE A 1 117 ? 10.733 1.639 -3.873 1.00 69.12 117 ILE A N 1
ATOM 873 C CA . ILE A 1 117 ? 10.956 2.001 -2.480 1.00 69.12 117 ILE A CA 1
ATOM 874 C C . ILE A 1 117 ? 10.682 3.467 -2.224 1.00 69.12 117 ILE A C 1
ATOM 876 O O . ILE A 1 117 ? 10.011 3.783 -1.248 1.00 69.12 117 ILE A O 1
ATOM 880 N N . PHE A 1 118 ? 11.202 4.375 -3.042 1.00 71.75 118 PHE A N 1
ATOM 881 C CA . PHE A 1 118 ? 11.157 5.784 -2.668 1.00 71.75 118 PHE A CA 1
ATOM 882 C C . PHE A 1 118 ? 9.863 6.455 -3.127 1.00 71.75 118 PHE A C 1
ATOM 884 O O . PHE A 1 118 ? 9.248 7.170 -2.338 1.00 71.75 118 PHE A O 1
ATOM 891 N N . ALA A 1 119 ? 9.395 6.186 -4.351 1.00 72.75 119 ALA A N 1
ATOM 892 C CA . ALA A 1 119 ? 8.174 6.801 -4.874 1.00 72.75 119 ALA A CA 1
ATOM 893 C C . ALA A 1 119 ? 6.920 5.970 -4.556 1.00 72.75 119 ALA A C 1
ATOM 895 O O . ALA A 1 119 ? 5.948 6.494 -4.009 1.00 72.75 119 ALA A O 1
ATOM 896 N N . GLY A 1 120 ? 6.956 4.664 -4.843 1.00 74.88 120 GLY A N 1
ATOM 897 C CA . GLY A 1 120 ? 5.834 3.752 -4.595 1.00 74.88 120 GLY A CA 1
ATOM 898 C C . GLY A 1 120 ? 5.479 3.637 -3.111 1.00 74.88 120 GLY A C 1
ATOM 899 O O . GLY A 1 120 ? 4.333 3.889 -2.724 1.00 74.88 120 GLY A O 1
ATOM 900 N N . ASN A 1 121 ? 6.463 3.330 -2.252 1.00 75.75 121 ASN A N 1
ATOM 901 C CA . ASN A 1 121 ? 6.178 3.194 -0.823 1.00 75.75 121 ASN A CA 1
ATOM 902 C C . ASN A 1 121 ? 5.796 4.516 -0.165 1.00 75.75 121 ASN A C 1
ATOM 904 O O . ASN A 1 121 ? 5.003 4.463 0.761 1.00 75.75 121 ASN A O 1
ATOM 908 N N . ALA A 1 122 ? 6.286 5.687 -0.587 1.00 77.56 122 ALA A N 1
ATOM 909 C CA . ALA A 1 122 ? 5.886 6.943 0.061 1.00 77.56 122 ALA A CA 1
ATOM 910 C C . ALA A 1 122 ? 4.355 7.131 0.035 1.00 77.56 122 ALA A C 1
ATOM 912 O O . ALA A 1 122 ? 3.721 7.398 1.063 1.00 77.56 122 ALA A O 1
ATOM 913 N N . ILE A 1 123 ? 3.746 6.880 -1.125 1.00 81.62 123 ILE A N 1
ATOM 914 C CA . ILE A 1 123 ? 2.294 6.951 -1.299 1.00 81.62 123 ILE A CA 1
ATOM 915 C C . ILE A 1 123 ? 1.616 5.778 -0.576 1.00 81.62 123 ILE A C 1
ATOM 917 O O . ILE A 1 123 ? 0.645 5.978 0.158 1.00 81.62 123 ILE A O 1
ATOM 921 N N . ALA A 1 124 ? 2.144 4.558 -0.709 1.00 83.00 124 ALA A N 1
ATOM 922 C CA . ALA A 1 124 ? 1.575 3.390 -0.042 1.00 83.00 124 ALA A CA 1
ATOM 923 C C . ALA A 1 124 ? 1.630 3.489 1.495 1.00 83.00 124 ALA A C 1
ATOM 925 O O . ALA A 1 124 ? 0.703 3.061 2.170 1.00 83.00 124 ALA A O 1
ATOM 926 N N . ILE A 1 125 ? 2.668 4.093 2.074 1.00 82.75 125 ILE A N 1
ATOM 927 C CA . ILE A 1 125 ? 2.807 4.322 3.520 1.00 82.75 125 ILE A CA 1
ATOM 928 C C . ILE A 1 125 ? 1.759 5.320 3.999 1.00 82.75 125 ILE A C 1
ATOM 930 O O . ILE A 1 125 ? 1.171 5.119 5.059 1.00 82.75 125 ILE A O 1
ATOM 934 N N . THR A 1 126 ? 1.469 6.344 3.196 1.00 84.69 126 THR A N 1
ATOM 935 C CA . THR A 1 126 ? 0.379 7.285 3.485 1.00 84.69 126 THR A CA 1
ATOM 936 C C . THR A 1 126 ? -0.961 6.548 3.546 1.00 84.69 126 THR A C 1
ATOM 938 O O . THR A 1 126 ? -1.724 6.721 4.496 1.00 84.69 126 THR A O 1
ATOM 941 N N . GLN A 1 127 ? -1.221 5.656 2.583 1.00 88.81 127 GLN A N 1
ATOM 942 C CA . GLN A 1 127 ? -2.427 4.819 2.578 1.00 88.81 127 GLN A CA 1
ATOM 943 C C . GLN A 1 127 ? -2.442 3.794 3.721 1.00 88.81 127 GLN A C 1
ATOM 945 O O . GLN A 1 127 ? -3.482 3.563 4.324 1.00 88.81 127 GLN A O 1
ATOM 950 N N . GLN A 1 128 ? -1.291 3.230 4.089 1.00 86.94 128 GLN A N 1
ATOM 951 C CA . GLN A 1 128 ? -1.153 2.333 5.238 1.00 86.94 128 GLN A CA 1
ATOM 952 C C . GLN A 1 128 ? -1.459 3.059 6.556 1.00 86.94 128 GLN A C 1
ATOM 954 O O . GLN A 1 128 ? -2.119 2.494 7.427 1.00 86.94 128 GLN A O 1
ATOM 959 N N . ALA A 1 129 ? -0.986 4.297 6.716 1.00 88.69 129 ALA A N 1
ATOM 960 C CA . ALA A 1 129 ? -1.285 5.119 7.884 1.00 88.69 129 ALA A CA 1
ATOM 961 C C . ALA A 1 129 ? -2.774 5.483 7.933 1.00 88.69 129 ALA A C 1
ATOM 963 O O . ALA A 1 129 ? -3.393 5.391 8.992 1.00 88.69 129 ALA A O 1
ATOM 964 N N . LEU A 1 130 ? -3.362 5.824 6.780 1.00 91.00 130 LEU A N 1
ATOM 965 C CA . LEU A 1 130 ? -4.800 6.039 6.652 1.00 91.00 130 LEU A CA 1
ATOM 966 C C . LEU A 1 130 ? -5.594 4.785 7.023 1.00 91.00 130 LEU A C 1
ATOM 968 O O . LEU A 1 130 ? -6.580 4.888 7.744 1.00 91.00 130 LEU A O 1
ATOM 972 N N . TRP A 1 131 ? -5.158 3.612 6.567 1.00 91.25 131 TRP A N 1
ATOM 973 C CA . TRP A 1 131 ? -5.796 2.342 6.883 1.00 91.25 131 TRP A CA 1
ATOM 974 C C . TRP A 1 131 ? -5.753 2.042 8.383 1.00 91.25 131 TRP A C 1
ATOM 976 O O . TRP A 1 131 ? -6.809 1.834 8.973 1.00 91.25 131 TRP A O 1
ATOM 986 N N . GLY A 1 132 ? -4.579 2.114 9.020 1.00 89.75 132 GLY A N 1
ATOM 987 C CA . GLY A 1 132 ? -4.447 1.894 10.466 1.00 89.75 132 GLY A CA 1
ATOM 988 C C . GLY A 1 132 ? -5.331 2.839 11.284 1.00 89.75 132 GLY A C 1
ATOM 989 O O . GLY A 1 132 ? -6.116 2.393 12.113 1.00 89.75 132 GLY A O 1
ATOM 990 N N . ARG A 1 133 ? -5.315 4.139 10.966 1.00 91.38 133 ARG A N 1
ATOM 991 C CA . ARG A 1 133 ? -6.175 5.115 11.652 1.00 91.38 133 ARG A CA 1
ATOM 992 C C . ARG A 1 133 ? -7.655 4.920 11.367 1.00 91.38 133 ARG A C 1
ATOM 994 O O . ARG A 1 133 ? -8.478 5.204 12.227 1.00 91.38 133 ARG A O 1
ATOM 1001 N N . ALA A 1 134 ? -8.017 4.466 10.171 1.00 90.62 134 ALA A N 1
ATOM 1002 C CA . ALA A 1 134 ? -9.400 4.142 9.853 1.00 90.62 134 ALA A CA 1
ATOM 1003 C C . ALA A 1 134 ? -9.887 2.943 10.674 1.00 90.62 134 ALA A C 1
ATOM 1005 O O . ALA A 1 134 ? -11.039 2.934 11.099 1.00 90.62 134 ALA A O 1
ATOM 1006 N N . LEU A 1 135 ? -9.015 1.970 10.944 1.00 89.75 135 LEU A N 1
ATOM 1007 C CA . LEU A 1 135 ? -9.316 0.874 11.857 1.00 89.75 135 LEU A CA 1
ATOM 1008 C C . LEU A 1 135 ? -9.437 1.354 13.311 1.00 89.75 135 LEU A C 1
ATOM 1010 O O . LEU A 1 135 ? -10.413 1.003 13.968 1.00 89.75 135 LEU A O 1
ATOM 1014 N N . ASP A 1 136 ? -8.532 2.217 13.785 1.00 90.75 136 ASP A N 1
ATOM 1015 C CA . ASP A 1 136 ? -8.626 2.808 15.131 1.00 90.75 136 ASP A CA 1
ATOM 1016 C C . ASP A 1 136 ? -9.914 3.620 15.284 1.00 90.75 136 ASP A C 1
ATOM 1018 O O . ASP A 1 136 ? -10.634 3.513 16.279 1.00 90.75 136 ASP A O 1
ATOM 1022 N N . TYR A 1 137 ? -10.249 4.393 14.249 1.00 90.38 137 TYR A N 1
ATOM 1023 C CA . TYR A 1 137 ? -11.503 5.117 14.159 1.00 9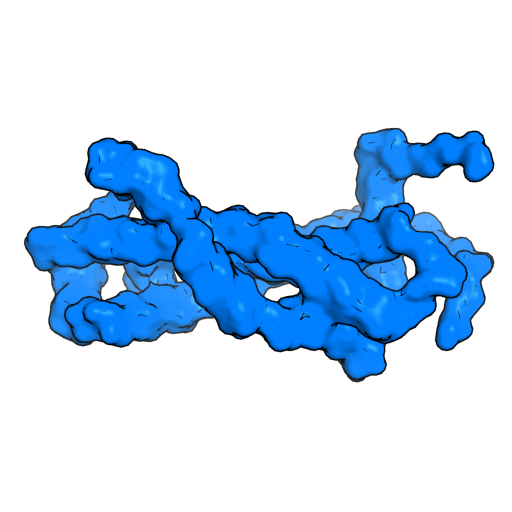0.38 137 TYR A CA 1
ATOM 1024 C C . TYR A 1 137 ? -12.676 4.147 14.238 1.00 90.38 137 TYR A C 1
ATOM 1026 O O . TYR A 1 137 ? -13.573 4.378 15.037 1.00 90.38 137 TYR A O 1
ATOM 1034 N N . ALA A 1 138 ? -12.672 3.060 13.467 1.00 88.50 138 ALA A N 1
ATOM 1035 C CA . ALA A 1 138 ? -13.744 2.074 13.497 1.00 88.50 138 ALA A CA 1
ATOM 1036 C C . ALA A 1 138 ? -13.882 1.402 14.868 1.00 88.50 138 ALA A C 1
ATOM 1038 O O . ALA A 1 138 ? -15.001 1.181 15.315 1.00 88.50 138 ALA A O 1
ATOM 1039 N N . ALA A 1 139 ? -12.772 1.108 15.547 1.00 87.88 139 ALA A N 1
ATOM 1040 C CA . ALA A 1 139 ? -12.749 0.436 16.844 1.00 87.88 139 ALA A CA 1
ATOM 1041 C C . ALA A 1 139 ? -13.141 1.345 18.025 1.00 87.88 139 ALA A C 1
ATOM 1043 O O . ALA A 1 139 ? -13.488 0.846 19.101 1.00 87.88 139 ALA A O 1
ATOM 1044 N N . ALA A 1 140 ? -13.102 2.668 17.846 1.00 86.94 140 ALA A N 1
ATOM 1045 C CA . ALA A 1 140 ? -13.442 3.625 18.893 1.00 86.94 140 ALA A CA 1
ATOM 1046 C C . ALA A 1 140 ? -14.870 3.410 19.427 1.00 86.94 140 ALA A C 1
ATOM 1048 O O . ALA A 1 140 ? -15.814 3.193 18.665 1.00 86.94 140 ALA A O 1
ATOM 1049 N N . GLY A 1 141 ? -15.028 3.474 20.754 1.00 81.75 141 GLY A N 1
ATOM 1050 C CA . GLY A 1 141 ? -16.336 3.371 21.414 1.00 81.75 141 GLY A CA 1
ATOM 1051 C C . GLY A 1 141 ? -17.064 2.035 21.212 1.00 81.75 141 GLY A C 1
ATOM 1052 O O . GLY A 1 141 ? -18.281 1.991 21.354 1.00 81.75 141 GLY A O 1
ATOM 1053 N N . GLY A 1 142 ? -16.349 0.958 20.860 1.00 76.62 142 GLY A N 1
ATOM 1054 C CA . GLY A 1 142 ? -16.946 -0.363 20.634 1.00 76.62 142 GLY A CA 1
ATOM 1055 C C . GLY A 1 142 ? -17.517 -0.571 19.228 1.00 76.62 142 GLY A C 1
ATOM 1056 O O . GLY A 1 142 ? -18.287 -1.506 19.027 1.00 76.62 142 GLY A O 1
ATOM 1057 N N . GLY A 1 143 ? -17.154 0.273 18.258 1.00 82.06 143 GLY A N 1
ATOM 1058 C CA . GLY A 1 143 ? -17.529 0.097 16.856 1.00 82.06 143 GLY A CA 1
ATOM 1059 C C . GLY A 1 143 ? -18.270 1.301 16.277 1.00 82.06 143 GLY A C 1
ATOM 1060 O O . GLY A 1 143 ? -19.355 1.655 16.743 1.00 82.06 143 GLY A O 1
ATOM 1061 N N . ARG A 1 144 ? -17.734 1.894 15.205 1.00 85.56 144 ARG A N 1
ATOM 1062 C CA . ARG A 1 144 ? -18.410 2.927 14.404 1.00 85.56 144 ARG A CA 1
ATOM 1063 C C . ARG A 1 144 ? -18.090 2.825 12.905 1.00 85.56 144 ARG A C 1
ATOM 1065 O O . ARG A 1 144 ? -17.017 2.340 12.543 1.00 85.56 144 ARG A O 1
ATOM 1072 N N . PRO A 1 145 ? -18.983 3.306 12.018 1.00 84.38 145 PRO A N 1
ATOM 1073 C CA . PRO A 1 145 ? -18.692 3.424 10.590 1.00 84.38 145 PRO A CA 1
ATOM 1074 C C . PRO A 1 145 ? -17.506 4.357 10.326 1.00 84.38 145 PRO A C 1
ATOM 1076 O O . PRO A 1 145 ? -17.363 5.389 10.979 1.00 84.38 145 PRO A O 1
ATOM 1079 N N . ILE A 1 146 ? -16.669 4.018 9.346 1.00 87.19 146 ILE A N 1
ATOM 1080 C CA . ILE A 1 146 ? -15.488 4.815 8.992 1.00 87.19 146 ILE A CA 1
ATOM 1081 C C . ILE A 1 146 ? -15.904 6.046 8.189 1.00 87.19 146 ILE A C 1
ATOM 1083 O O . ILE A 1 146 ? -16.517 5.929 7.130 1.00 87.19 146 ILE A O 1
ATOM 1087 N N . SER A 1 147 ? -15.471 7.223 8.643 1.00 90.69 147 SER A N 1
ATOM 1088 C CA . SER A 1 147 ? -15.463 8.446 7.840 1.00 90.69 147 SER A CA 1
ATOM 1089 C C . SER A 1 147 ? -14.022 8.841 7.543 1.00 90.69 147 SER A C 1
ATOM 1091 O O . SER A 1 147 ? -13.338 9.389 8.404 1.00 90.69 147 SER A O 1
ATOM 1093 N N . TYR A 1 148 ? -13.540 8.582 6.323 1.00 90.00 148 TYR A N 1
ATOM 1094 C CA . TYR A 1 148 ? -12.157 8.903 5.944 1.00 90.00 148 TYR A CA 1
ATOM 1095 C C . TYR A 1 148 ? -11.845 10.401 6.054 1.00 90.00 148 TYR A C 1
ATOM 1097 O O . TYR A 1 148 ? -10.746 10.767 6.455 1.00 90.00 148 TYR A O 1
ATOM 1105 N N . ALA A 1 149 ? -12.823 11.271 5.784 1.00 92.62 149 ALA A N 1
ATOM 1106 C CA . ALA A 1 149 ? -12.671 12.709 5.994 1.00 92.62 149 ALA A CA 1
ATOM 1107 C C . ALA A 1 149 ? -12.459 13.051 7.478 1.00 92.62 149 ALA A C 1
ATOM 1109 O O . ALA A 1 149 ? -11.603 13.873 7.804 1.00 92.62 149 ALA A O 1
ATOM 1110 N N . ALA A 1 150 ? -13.200 12.400 8.383 1.00 93.31 150 ALA A N 1
ATOM 1111 C CA . ALA A 1 150 ? -13.008 12.571 9.819 1.00 93.31 150 ALA A CA 1
ATOM 1112 C C . ALA A 1 150 ? -11.658 12.004 10.275 1.00 93.31 150 ALA A C 1
ATOM 1114 O O . ALA A 1 150 ? -10.935 12.697 10.976 1.00 93.31 150 ALA A O 1
ATOM 1115 N N . VAL A 1 151 ? -11.273 10.814 9.799 1.00 93.62 151 VAL A N 1
ATOM 1116 C CA . VAL A 1 151 ? -9.967 10.191 10.080 1.00 93.62 151 VAL A CA 1
ATOM 1117 C C . VAL A 1 151 ? -8.812 11.113 9.687 1.00 93.62 151 VAL A C 1
ATOM 1119 O O . VAL A 1 151 ? -7.883 11.305 10.469 1.00 93.62 151 VAL A O 1
ATOM 1122 N N . VAL A 1 152 ? -8.867 11.701 8.487 1.00 94.00 152 VAL A N 1
ATOM 1123 C CA . VAL A 1 152 ? -7.839 12.636 8.011 1.00 94.00 152 VAL A CA 1
ATOM 1124 C C . VAL A 1 152 ? -7.819 13.897 8.863 1.00 94.00 152 VAL A C 1
ATOM 1126 O O . VAL A 1 152 ? -6.763 14.269 9.365 1.00 94.00 152 VAL A O 1
ATOM 1129 N N . ARG A 1 153 ? -8.976 14.531 9.072 1.00 95.88 153 ARG A N 1
ATOM 1130 C CA . ARG A 1 153 ? -9.076 15.772 9.849 1.00 95.88 153 ARG A CA 1
ATOM 1131 C C . ARG A 1 153 ? -8.616 15.586 11.297 1.00 95.88 153 ARG A C 1
ATOM 1133 O O . ARG A 1 153 ? -7.828 16.388 11.779 1.00 95.88 153 ARG A O 1
ATOM 1140 N N . GLU A 1 154 ? -9.089 14.544 11.976 1.00 94.56 154 GLU A N 1
ATOM 1141 C CA . GLU A 1 154 ? -8.729 14.228 13.365 1.00 94.56 154 GLU A CA 1
ATOM 1142 C C . GLU A 1 154 ? -7.246 13.855 13.478 1.00 94.56 154 GLU A C 1
ATOM 1144 O O . GLU A 1 154 ? -6.562 14.342 14.373 1.00 94.56 154 GLU A O 1
ATOM 1149 N N . GLY A 1 155 ? -6.721 13.065 12.534 1.00 92.31 155 GLY A N 1
ATOM 1150 C CA . GLY A 1 155 ? -5.299 12.728 12.484 1.00 92.31 155 GLY A CA 1
ATOM 1151 C C . GLY A 1 155 ? -4.415 13.965 12.318 1.00 92.31 155 GLY A C 1
ATOM 1152 O O . GLY A 1 155 ? -3.486 14.159 13.099 1.00 92.31 155 GLY A O 1
ATOM 1153 N N . LEU A 1 156 ? -4.728 14.827 11.344 1.00 93.25 156 LEU A N 1
ATOM 1154 C CA . LEU A 1 156 ? -3.990 16.073 11.116 1.00 93.25 156 LEU A CA 1
ATOM 1155 C C . LEU A 1 156 ? -4.098 17.037 12.304 1.00 93.25 156 LEU A C 1
ATOM 1157 O O . LEU A 1 156 ? -3.120 17.702 12.627 1.00 93.25 156 LEU A O 1
ATOM 1161 N N . ALA A 1 157 ? -5.255 17.112 12.965 1.00 94.38 157 ALA A N 1
ATOM 1162 C CA . ALA A 1 157 ? -5.428 17.960 14.141 1.00 94.38 157 ALA A CA 1
ATOM 1163 C C . ALA A 1 157 ? -4.600 17.471 15.342 1.00 94.38 157 ALA A C 1
ATOM 1165 O O . ALA A 1 157 ? -4.070 18.291 16.085 1.00 94.38 157 ALA A O 1
ATOM 1166 N N . ALA A 1 158 ? -4.478 16.153 15.526 1.00 93.50 158 ALA A N 1
ATOM 1167 C CA . ALA A 1 158 ? -3.767 15.568 16.661 1.00 93.50 158 ALA A CA 1
ATOM 1168 C C . ALA A 1 158 ? -2.240 15.535 16.479 1.00 93.50 158 ALA A C 1
ATOM 1170 O O . ALA A 1 158 ? -1.501 15.801 17.422 1.00 93.50 158 ALA A O 1
ATOM 1171 N N . GLU A 1 159 ? -1.757 15.188 15.282 1.00 90.12 159 GLU A N 1
ATOM 1172 C CA . GLU A 1 159 ? -0.334 14.897 15.036 1.00 90.12 159 GLU A CA 1
ATOM 1173 C C . GLU A 1 159 ? 0.253 15.688 13.851 1.00 90.12 159 GLU A C 1
ATOM 1175 O O . GLU A 1 159 ? 1.398 15.467 13.454 1.00 90.12 159 GLU A O 1
ATOM 1180 N N . GLY A 1 160 ? -0.509 16.596 13.235 1.00 91.31 160 GLY A N 1
ATOM 1181 C CA . GLY A 1 160 ? -0.072 17.302 12.031 1.00 91.31 160 GLY A CA 1
ATOM 1182 C C . GLY A 1 160 ? 0.235 16.340 10.879 1.00 91.31 160 GLY A C 1
ATOM 1183 O O . GLY A 1 160 ? -0.395 15.294 10.718 1.00 91.31 160 GLY A O 1
ATOM 1184 N N . SER A 1 161 ? 1.244 16.661 10.067 1.00 88.62 161 SER A N 1
ATOM 1185 C CA . SER A 1 161 ? 1.691 15.789 8.969 1.00 88.62 161 SER A CA 1
ATOM 1186 C C . SER A 1 161 ? 2.262 14.448 9.454 1.00 88.62 161 SER A C 1
ATOM 1188 O O . SER A 1 161 ? 2.157 13.449 8.733 1.00 88.62 161 SER A O 1
ATOM 1190 N N . ALA A 1 162 ? 2.771 14.382 10.694 1.00 87.50 162 ALA A N 1
ATOM 1191 C CA . ALA A 1 162 ? 3.263 13.149 11.314 1.00 87.50 162 ALA A CA 1
ATOM 1192 C C . ALA A 1 162 ? 2.165 12.084 11.482 1.00 87.50 162 ALA A C 1
ATOM 1194 O O . ALA A 1 162 ? 2.451 10.883 11.584 1.00 87.50 162 ALA A O 1
ATOM 1195 N N . ALA A 1 163 ? 0.897 12.495 11.395 1.00 86.06 163 ALA A N 1
ATOM 1196 C CA . ALA A 1 163 ? -0.222 11.575 11.391 1.00 86.06 163 ALA A CA 1
ATOM 1197 C C . ALA A 1 163 ? -0.096 10.515 10.282 1.00 86.06 163 ALA A C 1
ATOM 1199 O O . ALA A 1 163 ? -0.360 9.329 10.523 1.00 86.06 163 ALA A O 1
ATOM 1200 N N . PHE A 1 164 ? 0.362 10.938 9.101 1.00 84.69 164 PHE A N 1
ATOM 1201 C CA . PHE A 1 164 ? 0.424 10.125 7.885 1.00 84.69 164 PHE A CA 1
ATOM 1202 C C . PHE A 1 164 ? 1.850 9.904 7.377 1.00 84.69 164 PHE A C 1
ATOM 1204 O O . PHE A 1 164 ? 2.106 8.904 6.709 1.00 84.69 164 PHE A O 1
ATOM 1211 N N . ILE A 1 165 ? 2.783 10.795 7.722 1.00 81.75 165 ILE A N 1
ATOM 1212 C CA . ILE A 1 165 ? 4.161 10.764 7.236 1.00 81.75 165 ILE A CA 1
ATOM 1213 C C . ILE A 1 165 ? 5.110 10.898 8.425 1.00 81.75 165 ILE A C 1
ATOM 1215 O O . ILE A 1 165 ? 5.304 11.992 8.942 1.00 81.75 165 ILE A O 1
ATOM 1219 N N . THR A 1 166 ? 5.751 9.803 8.843 1.00 77.19 166 THR A N 1
ATOM 1220 C CA . THR A 1 166 ? 6.892 9.890 9.770 1.00 77.19 166 THR A CA 1
ATOM 1221 C C . THR A 1 166 ? 8.112 9.176 9.204 1.00 77.19 166 THR A C 1
ATOM 1223 O O . THR A 1 166 ? 7.958 8.107 8.605 1.00 77.19 166 THR A O 1
ATOM 1226 N N . PRO A 1 167 ? 9.330 9.706 9.430 1.00 76.06 167 PRO A N 1
ATOM 1227 C CA . PRO A 1 167 ? 10.558 9.051 8.992 1.00 76.06 167 PRO A CA 1
ATOM 1228 C C . PRO A 1 167 ? 10.680 7.623 9.524 1.00 76.06 167 PRO A C 1
ATOM 1230 O O . PRO A 1 167 ? 11.058 6.727 8.786 1.00 76.06 167 PRO A O 1
ATOM 1233 N N . THR A 1 168 ? 10.285 7.371 10.772 1.00 77.12 168 THR A N 1
ATOM 1234 C CA . THR A 1 168 ? 10.336 6.033 11.380 1.00 77.12 168 THR A CA 1
ATOM 1235 C C . THR A 1 16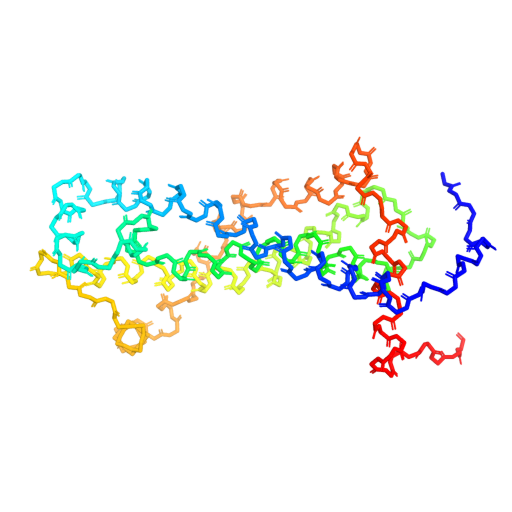8 ? 9.370 5.046 10.726 1.00 77.12 168 THR A C 1
ATOM 1237 O O . THR A 1 168 ? 9.777 3.932 10.395 1.00 77.12 168 THR A O 1
ATOM 1240 N N . LYS A 1 169 ? 8.115 5.451 10.468 1.00 73.06 169 LYS A N 1
ATOM 1241 C CA . LYS A 1 169 ? 7.145 4.632 9.716 1.00 73.06 169 LYS A CA 1
ATOM 1242 C C . LYS A 1 169 ? 7.650 4.381 8.299 1.00 73.06 169 LYS A C 1
ATOM 1244 O O . LYS A 1 169 ? 7.465 3.289 7.772 1.00 73.06 169 LYS A O 1
ATOM 1249 N N . TRP A 1 170 ? 8.297 5.376 7.701 1.00 74.50 170 TRP A N 1
ATOM 1250 C CA . TRP A 1 170 ? 8.824 5.279 6.353 1.00 74.50 170 TRP A CA 1
ATOM 1251 C C . TRP A 1 170 ? 10.017 4.329 6.268 1.00 74.50 170 TRP A C 1
ATOM 1253 O O . TRP A 1 170 ? 9.939 3.339 5.549 1.00 74.50 170 TRP A O 1
ATOM 1263 N N . VAL A 1 171 ? 11.056 4.535 7.078 1.00 76.00 171 VAL A N 1
ATOM 1264 C CA . VAL A 1 171 ? 12.260 3.692 7.109 1.00 76.00 171 VAL A CA 1
ATOM 1265 C C . VAL A 1 171 ? 11.914 2.241 7.432 1.00 76.00 171 VAL A C 1
ATOM 1267 O O . VAL A 1 171 ? 12.340 1.346 6.709 1.00 76.00 171 VAL A O 1
ATOM 1270 N N . ALA A 1 172 ? 11.097 1.981 8.458 1.00 75.31 172 ALA A N 1
ATOM 1271 C CA . ALA A 1 172 ? 10.718 0.611 8.807 1.00 75.31 172 ALA A CA 1
ATOM 1272 C C . ALA A 1 172 ? 10.019 -0.103 7.637 1.00 75.31 172 ALA A C 1
ATOM 1274 O O . ALA A 1 172 ? 10.293 -1.267 7.355 1.00 75.31 172 ALA A O 1
ATOM 1275 N N . ARG A 1 173 ? 9.144 0.600 6.911 1.00 72.00 173 ARG A N 1
ATOM 1276 C CA . ARG A 1 173 ? 8.407 0.029 5.776 1.00 72.00 173 ARG A CA 1
ATOM 1277 C C . ARG A 1 173 ? 9.263 -0.132 4.534 1.00 72.00 173 ARG A C 1
ATOM 1279 O O . ARG A 1 173 ? 9.141 -1.150 3.862 1.00 72.00 173 ARG A O 1
ATOM 1286 N N . VAL A 1 174 ? 10.147 0.824 4.272 1.00 68.81 174 VAL A N 1
ATOM 1287 C CA . VAL A 1 174 ? 11.193 0.697 3.261 1.00 68.81 174 VAL A CA 1
ATOM 1288 C C . VAL A 1 174 ? 11.995 -0.576 3.518 1.00 68.81 174 VAL A C 1
ATOM 1290 O O . VAL A 1 174 ? 12.087 -1.404 2.624 1.00 68.81 174 VAL A O 1
ATOM 1293 N N . LEU A 1 175 ? 12.480 -0.794 4.742 1.00 71.38 175 LEU A N 1
ATOM 1294 C CA . LEU A 1 175 ? 13.286 -1.970 5.081 1.00 71.38 175 LEU A CA 1
ATOM 1295 C C . LEU A 1 175 ? 12.505 -3.290 4.989 1.00 71.38 175 LEU A C 1
ATOM 1297 O O . LEU A 1 175 ? 13.052 -4.278 4.510 1.00 71.38 175 LEU A O 1
ATOM 1301 N N . MET A 1 176 ? 11.228 -3.315 5.385 1.00 69.62 176 MET A N 1
ATOM 1302 C CA . MET A 1 176 ? 10.384 -4.514 5.249 1.00 69.62 176 MET A CA 1
ATOM 1303 C C . MET A 1 176 ? 10.082 -4.863 3.788 1.00 69.62 176 MET A C 1
ATOM 1305 O O . MET A 1 176 ? 10.013 -6.037 3.434 1.00 69.62 176 MET A O 1
ATOM 1309 N N . ASN A 1 177 ? 9.884 -3.851 2.941 1.00 69.00 177 ASN A N 1
ATOM 1310 C CA . ASN A 1 177 ? 9.494 -4.053 1.551 1.00 69.00 177 ASN A CA 1
ATOM 1311 C C . ASN A 1 177 ? 10.698 -4.155 0.608 1.00 69.00 177 ASN A C 1
ATOM 1313 O O . ASN A 1 177 ? 10.539 -4.672 -0.494 1.00 69.00 177 ASN A O 1
ATOM 1317 N N . ALA A 1 178 ? 11.886 -3.690 1.012 1.00 65.81 178 ALA A N 1
ATOM 1318 C CA . ALA A 1 178 ? 13.054 -3.584 0.140 1.00 65.81 178 ALA A CA 1
ATOM 1319 C C . ALA A 1 178 ? 13.473 -4.903 -0.521 1.00 65.81 178 ALA A C 1
ATOM 1321 O O . ALA A 1 178 ? 13.650 -4.911 -1.743 1.00 65.81 178 ALA A O 1
ATOM 1322 N N . PRO A 1 179 ? 13.585 -6.027 0.216 1.00 60.81 179 PRO A N 1
ATOM 1323 C CA . PRO A 1 179 ? 14.015 -7.282 -0.386 1.00 60.81 179 PRO A CA 1
ATOM 1324 C C . PRO A 1 179 ? 12.998 -7.780 -1.410 1.00 60.81 179 PRO A C 1
ATOM 1326 O O . PRO A 1 179 ? 13.369 -8.155 -2.516 1.00 60.81 179 PRO A O 1
ATOM 1329 N N . VAL A 1 180 ? 11.706 -7.720 -1.081 1.00 63.72 180 VAL A N 1
ATOM 1330 C CA . VAL A 1 180 ? 10.626 -8.205 -1.950 1.00 63.72 180 VAL A CA 1
ATOM 1331 C C . VAL A 1 180 ? 10.434 -7.282 -3.162 1.00 63.72 180 VAL A C 1
ATOM 1333 O O . VAL A 1 180 ? 10.327 -7.749 -4.287 1.00 63.72 180 VAL A O 1
ATOM 1336 N N . GLN A 1 181 ? 10.462 -5.962 -2.988 1.00 63.22 181 GLN A N 1
ATOM 1337 C CA . GLN A 1 181 ? 10.239 -5.005 -4.080 1.00 63.22 181 GLN A CA 1
ATOM 1338 C C . GLN A 1 181 ? 11.417 -4.834 -5.037 1.00 63.22 181 GLN A C 1
ATOM 1340 O O . GLN A 1 181 ? 11.196 -4.426 -6.178 1.00 63.22 181 GLN A O 1
ATOM 1345 N N . GLY A 1 182 ? 12.646 -5.112 -4.594 1.00 60.34 182 GLY A N 1
ATOM 1346 C CA . GLY A 1 182 ? 13.805 -5.198 -5.484 1.00 60.34 182 GLY A CA 1
ATOM 1347 C C . GLY A 1 182 ? 13.842 -6.523 -6.248 1.00 60.34 182 GLY A C 1
ATOM 1348 O O . GLY A 1 182 ? 14.183 -6.551 -7.428 1.00 60.34 182 GLY A O 1
ATOM 1349 N N . THR A 1 183 ? 13.434 -7.622 -5.605 1.00 64.50 183 THR A N 1
ATOM 1350 C CA . THR A 1 183 ? 13.473 -8.960 -6.215 1.00 64.50 183 THR A CA 1
ATOM 1351 C C . THR A 1 183 ? 12.288 -9.255 -7.125 1.00 64.50 183 THR A C 1
ATOM 1353 O O . THR A 1 183 ? 12.476 -9.978 -8.094 1.00 64.50 183 THR A O 1
ATOM 1356 N N . LEU A 1 184 ? 11.095 -8.691 -6.897 1.00 65.31 184 LEU A N 1
ATOM 1357 C CA . LEU A 1 184 ? 9.924 -8.944 -7.750 1.00 65.31 184 LEU A CA 1
ATOM 1358 C C . LEU A 1 184 ? 10.132 -8.483 -9.207 1.00 65.31 184 LEU A C 1
ATOM 1360 O O . LEU A 1 184 ? 9.913 -9.302 -10.099 1.00 65.31 184 LEU A O 1
ATOM 1364 N N . PRO A 1 185 ? 10.587 -7.246 -9.504 1.00 61.16 185 PRO A N 1
ATOM 1365 C CA . PRO A 1 185 ? 10.881 -6.843 -10.880 1.00 61.16 185 PRO A CA 1
ATOM 1366 C C . PRO A 1 185 ? 11.944 -7.723 -11.537 1.00 61.16 185 PRO A C 1
ATOM 1368 O O . PRO A 1 185 ? 11.828 -8.034 -12.715 1.00 61.16 185 PRO A O 1
ATOM 1371 N N . TRP A 1 186 ? 12.960 -8.155 -10.790 1.00 63.50 186 TRP A N 1
ATOM 1372 C CA . TRP A 1 186 ? 13.960 -9.091 -11.299 1.00 63.50 186 TRP A CA 1
ATOM 1373 C C . TRP A 1 186 ? 13.341 -10.466 -11.596 1.00 63.50 186 TRP A C 1
ATOM 1375 O O . TRP A 1 186 ? 13.460 -10.980 -12.702 1.00 63.50 186 TRP A O 1
ATOM 1385 N N . PHE A 1 187 ? 12.591 -11.030 -10.650 1.00 59.47 187 PHE A N 1
ATOM 1386 C CA . PHE A 1 187 ? 11.978 -12.353 -10.747 1.00 59.47 187 PHE A CA 1
ATOM 1387 C C . PHE A 1 187 ? 10.986 -12.457 -11.912 1.00 59.47 187 PHE A C 1
ATOM 1389 O O . PHE A 1 187 ? 11.008 -13.433 -12.658 1.00 59.47 187 PHE A O 1
ATOM 1396 N N . TYR A 1 188 ? 10.144 -11.444 -12.120 1.00 59.34 188 TYR A N 1
ATOM 1397 C CA . TYR A 1 188 ? 9.159 -11.449 -13.208 1.00 59.34 188 TYR A CA 1
ATOM 1398 C C . TYR A 1 188 ? 9.730 -11.133 -14.595 1.00 59.34 188 TYR A C 1
ATOM 1400 O O . TYR A 1 188 ? 9.033 -11.326 -15.590 1.00 59.34 188 TYR A O 1
ATOM 1408 N N . ASN A 1 189 ? 10.977 -10.671 -14.676 1.00 59.41 189 ASN A N 1
ATOM 1409 C CA . ASN A 1 189 ? 11.644 -10.436 -15.956 1.00 59.41 189 ASN A CA 1
ATOM 1410 C C . ASN A 1 189 ? 12.651 -11.546 -16.294 1.00 59.41 189 ASN A C 1
ATOM 1412 O O . ASN A 1 189 ? 12.757 -11.927 -17.455 1.00 59.41 189 ASN A O 1
ATOM 1416 N N . GLU A 1 190 ? 13.309 -12.135 -15.293 1.00 59.62 190 GLU A N 1
ATOM 1417 C CA . GLU A 1 190 ? 14.351 -13.154 -15.491 1.00 59.62 190 GLU A CA 1
ATOM 1418 C C . GLU A 1 190 ? 13.865 -14.597 -15.265 1.00 59.62 190 GLU A C 1
ATOM 1420 O O . GLU A 1 190 ? 14.306 -15.508 -15.961 1.00 59.62 190 GLU A O 1
ATOM 1425 N N . VAL A 1 191 ? 12.950 -14.837 -14.314 1.00 50.75 191 VAL A N 1
ATOM 1426 C CA . VAL A 1 191 ? 12.536 -16.201 -13.910 1.00 50.75 191 VAL A CA 1
ATOM 1427 C C . VAL A 1 191 ? 11.162 -16.574 -14.465 1.00 50.75 191 VAL A C 1
ATOM 1429 O O . VAL A 1 191 ? 10.959 -17.680 -14.963 1.00 50.75 191 VAL A O 1
ATOM 1432 N N . LEU A 1 192 ? 10.210 -15.647 -14.401 1.00 44.97 192 LEU A N 1
ATOM 1433 C CA . LEU A 1 192 ? 8.842 -15.815 -14.888 1.00 44.97 192 LEU A CA 1
ATOM 1434 C C . LEU A 1 192 ? 8.537 -14.698 -15.887 1.00 44.97 192 LEU A C 1
ATOM 1436 O O . LEU A 1 192 ? 7.773 -13.803 -15.534 1.00 44.97 192 LEU A O 1
ATOM 1440 N N . PRO A 1 193 ? 9.127 -14.715 -17.104 1.00 52.41 193 PRO A N 1
ATOM 1441 C CA . PRO A 1 193 ? 8.972 -13.638 -18.076 1.00 52.41 193 PRO A CA 1
ATOM 1442 C C . PRO A 1 193 ? 7.491 -13.473 -18.417 1.00 52.41 193 PRO A C 1
ATOM 1444 O O . PRO A 1 193 ? 6.931 -14.188 -19.254 1.00 52.41 193 PRO A O 1
ATOM 1447 N N . LEU A 1 194 ? 6.828 -12.535 -17.739 1.00 47.03 194 LEU A N 1
ATOM 1448 C CA . LEU A 1 194 ? 5.405 -12.255 -17.895 1.00 47.03 194 LEU A CA 1
ATOM 1449 C C . LEU A 1 194 ? 5.190 -11.482 -19.192 1.00 47.03 194 LEU A C 1
ATOM 1451 O O . LEU A 1 194 ? 4.834 -10.311 -19.181 1.00 47.03 194 LEU A O 1
ATOM 1455 N N . GLY A 1 195 ? 5.415 -12.133 -20.336 1.00 48.28 195 GLY A N 1
ATOM 1456 C CA . GLY A 1 195 ? 5.044 -11.624 -21.655 1.00 48.28 195 GLY A CA 1
ATOM 1457 C C . GLY A 1 195 ? 5.433 -10.164 -21.898 1.00 48.28 195 GLY A C 1
ATOM 1458 O O . GLY A 1 195 ? 4.665 -9.454 -22.554 1.00 48.28 195 GLY A O 1
ATOM 1459 N N . GLU A 1 196 ? 6.583 -9.736 -21.359 1.00 49.97 196 GLU A N 1
ATOM 1460 C CA . GLU A 1 196 ? 7.060 -8.350 -21.310 1.00 49.97 196 GLU A CA 1
ATOM 1461 C C . GLU A 1 196 ? 6.820 -7.636 -22.640 1.00 49.97 196 GLU A C 1
ATOM 1463 O O . GLU A 1 196 ? 6.209 -6.574 -22.670 1.00 49.97 196 GLU A O 1
ATOM 1468 N N . GLY A 1 197 ? 7.163 -8.263 -23.770 1.00 53.28 197 GLY A N 1
ATOM 1469 C CA . GLY A 1 197 ? 6.990 -7.665 -25.099 1.00 53.28 197 GLY A CA 1
ATOM 1470 C C . GLY A 1 197 ? 5.582 -7.117 -25.386 1.00 53.28 197 GLY A C 1
ATOM 1471 O O . GLY A 1 197 ? 5.454 -6.064 -26.005 1.00 53.28 197 GLY A O 1
ATOM 1472 N N . ARG A 1 198 ? 4.519 -7.765 -24.890 1.00 52.31 198 ARG A N 1
ATOM 1473 C CA . ARG A 1 198 ? 3.125 -7.328 -25.112 1.00 52.31 198 ARG A CA 1
ATOM 1474 C C . ARG A 1 198 ? 2.709 -6.183 -24.188 1.00 52.31 198 ARG A C 1
ATOM 1476 O O . ARG A 1 198 ? 2.005 -5.275 -24.619 1.00 52.31 198 ARG A O 1
ATOM 1483 N N . VAL A 1 199 ? 3.145 -6.204 -22.928 1.00 51.78 199 VAL A N 1
ATOM 1484 C CA . VAL A 1 199 ? 2.862 -5.125 -21.961 1.00 51.78 199 VAL A CA 1
ATOM 1485 C C . VAL A 1 199 ? 3.663 -3.869 -22.315 1.00 51.78 199 VAL A C 1
ATOM 1487 O O . VAL A 1 199 ? 3.153 -2.753 -22.258 1.00 51.78 199 VAL A O 1
ATOM 1490 N N . LEU A 1 200 ? 4.898 -4.054 -22.772 1.00 53.41 200 LEU A N 1
ATOM 1491 C CA . LEU A 1 200 ? 5.788 -2.987 -23.213 1.00 53.41 200 LEU A CA 1
ATOM 1492 C C . LEU A 1 200 ? 5.357 -2.377 -24.546 1.00 53.41 200 LEU A C 1
ATOM 1494 O O . LEU A 1 200 ? 5.412 -1.155 -24.694 1.00 53.41 200 LEU A O 1
ATOM 1498 N N . GLY A 1 201 ? 4.876 -3.196 -25.488 1.00 57.19 201 GLY A N 1
ATOM 1499 C CA . GLY A 1 201 ? 4.231 -2.713 -26.710 1.00 57.19 201 GLY A CA 1
ATOM 1500 C C . GLY A 1 201 ? 3.063 -1.775 -26.394 1.00 57.19 201 GLY A C 1
ATOM 1501 O O . GLY A 1 201 ? 2.966 -0.683 -26.953 1.00 57.19 201 GLY A O 1
ATOM 1502 N N . ALA A 1 202 ? 2.251 -2.131 -25.398 1.00 53.78 202 ALA A N 1
ATOM 1503 C CA . ALA A 1 202 ? 1.152 -1.297 -24.927 1.00 53.78 202 ALA A CA 1
ATOM 1504 C C . ALA A 1 202 ? 1.587 -0.019 -24.230 1.00 53.78 202 ALA A C 1
ATOM 1506 O O . ALA A 1 202 ? 1.084 1.053 -24.557 1.00 53.78 202 ALA A O 1
ATOM 1507 N N . ALA A 1 203 ? 2.557 -0.098 -23.323 1.00 54.25 203 ALA A N 1
ATOM 1508 C CA . ALA A 1 203 ? 3.066 1.086 -22.651 1.00 54.25 203 ALA A CA 1
ATOM 1509 C C . ALA A 1 203 ? 3.680 2.087 -23.648 1.00 54.25 203 ALA A C 1
ATOM 1511 O O . ALA A 1 203 ? 3.444 3.291 -23.529 1.00 54.25 203 ALA A O 1
ATOM 1512 N N . ARG A 1 204 ? 4.447 1.615 -24.646 1.00 57.31 204 ARG A N 1
ATOM 1513 C CA . ARG A 1 204 ? 5.041 2.458 -25.704 1.00 57.31 204 ARG A CA 1
ATOM 1514 C C . ARG A 1 204 ? 3.974 3.171 -26.532 1.00 57.31 204 ARG A C 1
ATOM 1516 O O . ARG A 1 204 ? 4.088 4.374 -26.742 1.00 57.31 204 ARG A O 1
ATOM 1523 N N . GLN A 1 205 ? 2.918 2.469 -26.932 1.00 57.16 205 GLN A N 1
ATOM 1524 C CA . GLN A 1 205 ? 1.849 3.062 -27.736 1.00 57.16 205 GLN A CA 1
ATOM 1525 C C . GLN A 1 205 ? 0.951 4.015 -26.942 1.00 57.16 205 GLN A C 1
ATOM 1527 O O . GLN A 1 205 ? 0.602 5.069 -27.461 1.00 57.16 205 GLN A O 1
ATOM 1532 N N . ILE A 1 206 ? 0.653 3.726 -25.669 1.00 55.69 206 ILE A N 1
ATOM 1533 C CA . ILE A 1 206 ? -0.087 4.651 -24.792 1.00 55.69 206 ILE A CA 1
ATOM 1534 C C . ILE A 1 206 ? 0.678 5.972 -24.635 1.00 55.69 206 ILE A C 1
ATOM 1536 O O . ILE A 1 206 ? 0.087 7.043 -24.666 1.00 55.69 206 ILE A O 1
ATOM 1540 N N . SER A 1 207 ? 2.006 5.928 -24.532 1.00 54.12 207 SER A N 1
ATOM 1541 C CA . SER A 1 207 ? 2.812 7.155 -24.479 1.00 54.12 207 SER A CA 1
ATOM 1542 C C . SER A 1 207 ? 2.915 7.891 -25.800 1.00 54.12 207 SER A C 1
ATOM 1544 O O . SER A 1 207 ? 2.977 9.115 -25.786 1.00 54.12 207 SER A O 1
ATOM 1546 N N . ALA A 1 208 ? 2.914 7.171 -26.922 1.00 54.12 208 ALA A N 1
ATOM 1547 C CA . ALA A 1 208 ? 2.812 7.792 -28.236 1.00 54.12 208 ALA A CA 1
ATOM 1548 C C . ALA A 1 208 ? 1.448 8.491 -28.410 1.00 54.12 208 ALA A C 1
ATOM 1550 O O . ALA A 1 208 ? 1.399 9.622 -28.882 1.00 54.12 208 ALA A O 1
ATOM 1551 N N . ALA A 1 209 ? 0.358 7.867 -27.948 1.00 50.03 209 ALA A N 1
ATOM 1552 C CA . ALA A 1 209 ? -0.994 8.430 -27.976 1.00 50.03 209 ALA A CA 1
ATOM 1553 C C . ALA A 1 209 ? -1.172 9.636 -27.033 1.00 50.03 209 ALA A C 1
ATOM 1555 O O . ALA A 1 209 ? -1.932 10.548 -27.341 1.00 50.03 209 ALA A O 1
ATOM 1556 N N . LEU A 1 210 ? -0.445 9.675 -25.911 1.00 48.19 210 LEU A N 1
ATOM 1557 C CA . LEU A 1 210 ? -0.434 10.795 -24.959 1.00 48.19 210 LEU A CA 1
ATOM 1558 C C . LEU A 1 210 ? 0.565 11.913 -25.334 1.00 48.19 210 LEU A C 1
ATOM 1560 O O . LEU A 1 210 ? 0.856 12.777 -24.512 1.00 48.19 210 LEU A O 1
ATOM 1564 N N . GLY A 1 211 ? 1.102 11.910 -26.561 1.00 43.22 211 GLY A N 1
ATOM 1565 C CA . GLY A 1 211 ? 1.961 12.981 -27.089 1.00 43.22 211 GLY A CA 1
ATOM 1566 C C . GLY A 1 211 ? 3.429 12.930 -26.645 1.00 43.22 211 GLY A C 1
ATOM 1567 O O . GLY A 1 211 ? 4.211 13.808 -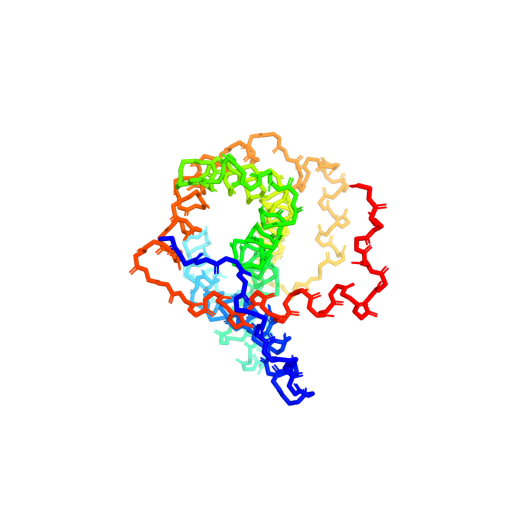27.002 1.00 43.22 211 GLY A O 1
ATOM 1568 N N . GLY A 1 212 ? 3.839 11.898 -25.907 1.00 45.59 212 GLY A N 1
ATOM 1569 C CA . GLY A 1 212 ? 5.223 11.668 -25.494 1.00 45.59 212 GLY A CA 1
ATOM 1570 C C . GLY A 1 212 ? 6.013 10.905 -26.553 1.00 45.59 212 GLY A C 1
ATOM 1571 O O . GLY A 1 212 ? 6.454 9.784 -26.298 1.00 45.59 212 GLY A O 1
ATOM 1572 N N . GLY A 1 213 ? 6.146 11.472 -27.753 1.00 37.06 213 GLY A N 1
ATOM 1573 C CA . GLY A 1 213 ? 7.090 10.974 -28.753 1.00 37.06 213 GLY A CA 1
ATOM 1574 C C . GLY A 1 213 ? 8.524 11.387 -28.391 1.00 37.06 213 GLY A C 1
ATOM 1575 O O . GLY A 1 213 ? 8.716 12.499 -27.891 1.00 37.06 213 GLY A O 1
ATOM 1576 N N . PRO A 1 214 ? 9.546 10.543 -28.625 1.00 41.91 214 PRO A N 1
ATOM 1577 C CA . PRO A 1 214 ? 10.928 10.988 -28.524 1.00 41.91 214 PRO A CA 1
ATOM 1578 C C . PRO A 1 214 ? 11.148 12.111 -29.543 1.00 41.91 214 PRO A C 1
ATOM 1580 O O . PRO A 1 214 ? 11.002 11.905 -30.747 1.00 41.91 214 PRO A O 1
ATOM 1583 N N . ARG A 1 215 ? 11.491 13.314 -29.068 1.00 39.53 215 ARG A N 1
ATOM 1584 C CA . ARG A 1 215 ? 12.171 14.278 -29.933 1.00 39.53 215 ARG A CA 1
ATOM 1585 C C . ARG A 1 215 ? 13.528 13.669 -30.251 1.00 39.53 215 ARG A C 1
ATOM 1587 O O . ARG A 1 215 ? 14.305 13.416 -29.336 1.00 39.53 215 ARG A O 1
ATOM 1594 N N . ALA A 1 216 ? 13.750 13.392 -31.529 1.00 35.09 216 ALA A N 1
ATOM 1595 C CA . ALA A 1 216 ? 15.046 12.996 -32.043 1.00 35.09 216 ALA A CA 1
ATOM 1596 C C . ALA A 1 216 ? 16.084 14.061 -31.663 1.00 35.09 216 ALA A C 1
ATOM 1598 O O . ALA A 1 216 ? 15.954 15.215 -32.077 1.00 35.09 216 ALA A O 1
ATOM 1599 N N . VAL A 1 217 ? 17.072 13.656 -30.868 1.00 34.16 217 VAL A N 1
ATOM 1600 C CA . VAL A 1 217 ? 18.448 14.160 -30.906 1.00 34.16 217 VAL A CA 1
ATOM 1601 C C . VAL A 1 217 ? 19.347 12.942 -30.788 1.00 34.16 217 VAL A C 1
ATOM 1603 O O . VAL A 1 217 ? 19.099 12.143 -29.855 1.00 34.16 217 VAL A O 1
#

Organism: Emiliania huxleyi (NCBI:txid2903)